Protein AF-A0A228HMJ0-F1 (afdb_monomer_lite)

Organism: NCBI:txid2015348

Foldseek 3Di:
DPPDPVLQPLQDDDPLLLVLLLCVLLVHQLQVSCQVRVDDPPDPDGDDSVRSVVVNLSSLVSVLLNCVLVVNPVLSVVSVVVVDDDPPCSVVNSVSSVVSVPDDDRAFEQADFPVSNDDPVLSVQCVVQVNGGLLSVLVLCQVVAQCSCVSGPPQDLVNSQSVLVVLVVRCVVHPPSGRDPRRHRPVVVVDDDDQAQDADDPPDPDDDPLVSHDQADPPDPCRVVVNVVSVVVVVVVVVVVD

Secondary structure (DSSP, 8-state):
----GGGTTTS---HHHHHHHHHHHTT--HHHHHHHHSS-TT--PPPPHHHHHHHHHHHHHHHHHHHHHTT-HHHHHHHHGGGS---TTHHHHHHHHHHHHT-------TTSBGGGTS-HHHHHHHHTTT--BHHHHHHHHHHHGGGGGGGSTT--HHHHHHHHHHHHHTHHHHGGGSPPTT---GGGGT-PPP---EE--TT-SS---GGGEEPPPTTSTTHHHHHHHHHHHHHHHHHH--

Sequence (242 aa):
MVLDPSLNAVTKLTRTEFAVVRAYAQGMRPVDIANRYLLDPDEDEHLSEAQAIQRILALRDRLVQFALQHGRPEIAGMFEALRARSGVGMSRRVDAVSALEQLGQGYPQPQHEVSLWFKPSLARRLMAAEIRRIEDLTSLANRRGSSWWRAVPRIGAQSAEVITHWLVRQRSAMGAAAVKAYVLPPAAHAHRDALVPLALAPGMPYPVPLEHMLVPASNTATGPGLAADLAFVRGWLGAWTR

Radius of gyration: 26.97 Å; chains: 1; bounding box: 57×34×81 Å

Structure (mmCIF, N/CA/C/O backbone):
data_AF-A0A228HMJ0-F1
#
_entry.id   AF-A0A228HMJ0-F1
#
loop_
_atom_site.group_PDB
_atom_site.id
_atom_site.type_symbol
_atom_site.label_atom_id
_atom_site.label_alt_id
_atom_site.label_comp_id
_atom_site.label_asym_id
_atom_site.label_entity_id
_atom_site.label_seq_id
_atom_site.pdbx_PDB_ins_code
_atom_site.Cartn_x
_atom_site.Cartn_y
_atom_site.Cartn_z
_atom_site.occupancy
_atom_site.B_iso_or_equiv
_atom_site.auth_seq_id
_atom_site.auth_comp_id
_atom_site.auth_asym_id
_atom_site.auth_atom_id
_atom_site.pdbx_PDB_model_num
ATOM 1 N N . MET A 1 1 ? 20.904 -5.216 2.831 1.00 32.91 1 MET A N 1
ATOM 2 C CA . MET A 1 1 ? 19.941 -4.133 3.124 1.00 32.91 1 MET A CA 1
ATOM 3 C C . MET A 1 1 ? 18.757 -4.766 3.833 1.00 32.91 1 MET A C 1
ATOM 5 O O . MET A 1 1 ? 17.999 -5.487 3.197 1.00 32.91 1 MET A O 1
ATOM 9 N N . VAL A 1 2 ? 18.698 -4.630 5.158 1.00 27.41 2 VAL A N 1
ATOM 10 C CA . VAL A 1 2 ? 17.647 -5.233 5.989 1.00 27.41 2 VAL A CA 1
ATOM 11 C C . VAL A 1 2 ? 16.322 -4.600 5.574 1.00 27.41 2 VAL A C 1
ATOM 13 O O . VAL A 1 2 ? 16.145 -3.392 5.706 1.00 27.41 2 VAL A O 1
ATOM 16 N N . LEU A 1 3 ? 15.435 -5.399 4.979 1.00 33.56 3 LEU A N 1
ATOM 17 C CA . LEU A 1 3 ? 14.060 -4.998 4.709 1.00 33.56 3 LEU A CA 1
ATOM 18 C C . LEU A 1 3 ? 13.422 -4.680 6.054 1.00 33.56 3 LEU A C 1
ATOM 20 O O . LEU A 1 3 ? 13.177 -5.585 6.844 1.00 33.56 3 LEU A O 1
ATOM 24 N N . ASP A 1 4 ? 13.208 -3.396 6.309 1.00 28.83 4 ASP A N 1
ATOM 25 C CA . ASP A 1 4 ? 12.559 -2.916 7.516 1.00 28.83 4 ASP A CA 1
ATOM 26 C C . ASP A 1 4 ? 11.173 -3.594 7.640 1.00 28.83 4 ASP A C 1
ATOM 28 O O . ASP A 1 4 ? 10.292 -3.366 6.794 1.00 28.83 4 ASP A O 1
ATOM 32 N N . PRO A 1 5 ? 10.959 -4.475 8.639 1.00 35.31 5 PRO A N 1
ATOM 33 C CA . PRO A 1 5 ? 9.699 -5.199 8.807 1.00 35.31 5 PRO A CA 1
ATOM 34 C C . PRO A 1 5 ? 8.517 -4.252 9.088 1.00 35.31 5 PRO A C 1
ATOM 36 O O . PRO A 1 5 ? 7.354 -4.641 8.939 1.00 35.31 5 PRO A O 1
ATOM 39 N N . SER A 1 6 ? 8.791 -2.979 9.397 1.00 36.88 6 SER A N 1
ATOM 40 C CA . SER A 1 6 ? 7.791 -1.940 9.652 1.00 36.88 6 SER A CA 1
ATOM 41 C C . SER A 1 6 ? 6.978 -1.501 8.421 1.00 36.88 6 SER A C 1
ATOM 43 O O . SER A 1 6 ? 5.990 -0.779 8.569 1.00 36.88 6 SER A O 1
ATOM 45 N N . LEU A 1 7 ? 7.310 -1.964 7.206 1.00 39.09 7 LEU A N 1
ATOM 46 C CA . LEU A 1 7 ? 6.467 -1.735 6.020 1.00 39.09 7 LEU A CA 1
ATOM 47 C C . LEU A 1 7 ? 5.207 -2.618 5.984 1.00 39.09 7 LEU A C 1
ATOM 49 O O . LEU A 1 7 ? 4.232 -2.230 5.347 1.00 39.09 7 LEU A O 1
ATOM 53 N N . ASN A 1 8 ? 5.203 -3.768 6.670 1.00 42.75 8 ASN A N 1
ATOM 54 C CA . ASN A 1 8 ? 4.061 -4.698 6.718 1.00 42.75 8 ASN A CA 1
ATOM 55 C C . ASN A 1 8 ? 3.288 -4.650 8.050 1.00 42.75 8 ASN A C 1
ATOM 57 O O . ASN A 1 8 ? 2.202 -5.216 8.143 1.00 42.75 8 ASN A O 1
ATOM 61 N N . ALA A 1 9 ? 3.829 -3.988 9.076 1.00 41.69 9 ALA A N 1
ATOM 62 C CA . ALA A 1 9 ? 3.248 -3.963 10.421 1.00 41.69 9 ALA A CA 1
ATOM 63 C C . ALA A 1 9 ? 2.054 -3.001 10.575 1.00 41.69 9 ALA A C 1
ATOM 65 O O . ALA A 1 9 ? 1.391 -3.005 11.604 1.00 41.69 9 ALA A O 1
ATOM 66 N N . VAL A 1 10 ? 1.765 -2.162 9.575 1.00 51.31 10 VAL A N 1
ATOM 67 C CA . VAL A 1 10 ? 0.765 -1.088 9.723 1.00 51.31 10 VAL A CA 1
ATOM 68 C C . VAL A 1 10 ? -0.681 -1.614 9.728 1.00 51.31 10 VAL A C 1
ATOM 70 O O . VAL A 1 10 ? -1.560 -0.923 10.232 1.00 51.31 10 VAL A O 1
ATOM 73 N N . THR A 1 11 ? -0.946 -2.823 9.219 1.00 57.56 11 THR A N 1
ATOM 74 C CA . THR A 1 11 ? -2.328 -3.286 8.975 1.00 57.56 11 THR A CA 1
ATOM 75 C C . THR A 1 11 ? -2.735 -4.563 9.705 1.00 57.56 11 THR A C 1
ATOM 77 O O . THR A 1 11 ? -3.926 -4.847 9.776 1.00 57.56 11 THR A O 1
ATOM 80 N N . LYS A 1 12 ? -1.799 -5.333 10.274 1.00 68.56 12 LYS A N 1
ATOM 81 C CA . LYS A 1 12 ? -2.145 -6.543 11.033 1.00 68.56 12 LYS A CA 1
ATOM 82 C C . LYS A 1 12 ? -2.299 -6.193 12.511 1.00 68.56 12 LYS A C 1
ATOM 84 O O . LYS A 1 12 ? -1.294 -6.023 13.192 1.00 68.56 12 LYS A O 1
ATOM 89 N N . LEU A 1 13 ? -3.541 -6.120 12.991 1.00 80.88 13 LEU A N 1
ATOM 90 C CA . LEU A 1 13 ? -3.802 -6.106 14.429 1.00 80.88 13 LEU A CA 1
ATOM 91 C C . LEU A 1 13 ? -3.425 -7.470 15.024 1.00 80.88 13 LEU A C 1
ATOM 93 O O . LEU A 1 13 ? -3.729 -8.532 14.475 1.00 80.88 13 LEU A O 1
ATOM 97 N N . THR A 1 14 ? -2.750 -7.436 16.161 1.00 86.44 14 THR A N 1
ATOM 98 C CA . THR A 1 14 ? -2.480 -8.591 17.014 1.00 86.44 14 THR A CA 1
ATOM 99 C C . THR A 1 14 ? -3.737 -9.000 17.782 1.00 86.44 14 THR A C 1
ATOM 101 O O . THR A 1 14 ? -4.679 -8.222 17.940 1.00 86.44 14 THR A O 1
ATOM 104 N N . ARG A 1 15 ? -3.746 -10.225 18.323 1.00 86.38 15 ARG A N 1
ATOM 105 C CA . ARG A 1 15 ? -4.852 -10.720 19.166 1.00 86.38 15 ARG A CA 1
ATOM 106 C C . ARG A 1 15 ? -5.106 -9.810 20.372 1.00 86.38 15 ARG A C 1
ATOM 108 O O . ARG A 1 15 ? -6.257 -9.561 20.719 1.00 86.38 15 ARG A O 1
ATOM 115 N N . THR A 1 16 ? -4.044 -9.268 20.971 1.00 89.69 16 THR A N 1
ATOM 116 C CA . THR A 1 16 ? -4.138 -8.311 22.081 1.00 89.69 16 THR A CA 1
ATOM 117 C C . THR A 1 16 ? -4.789 -7.002 21.639 1.00 89.69 16 THR A C 1
ATOM 119 O O . THR A 1 16 ? -5.694 -6.511 22.307 1.00 89.69 16 THR A O 1
ATOM 122 N N . GLU A 1 17 ? -4.411 -6.463 20.478 1.00 90.69 17 GLU A N 1
ATOM 123 C CA . GLU A 1 17 ? -5.032 -5.248 19.934 1.00 90.69 17 GLU A CA 1
ATOM 124 C C . GLU A 1 17 ? -6.519 -5.464 19.595 1.00 90.69 17 GLU A C 1
ATOM 126 O O . GLU A 1 17 ? -7.346 -4.602 19.893 1.00 90.69 17 GLU A O 1
ATOM 131 N N . PHE A 1 18 ? -6.894 -6.632 19.056 1.00 90.06 18 PHE A N 1
ATOM 132 C CA . PHE A 1 18 ? -8.304 -7.001 18.869 1.00 90.06 18 PHE A CA 1
ATOM 133 C C . PHE A 1 18 ? -9.063 -7.081 20.200 1.00 90.06 18 PHE A C 1
ATOM 135 O O . PHE A 1 18 ? -10.187 -6.578 20.295 1.00 90.06 18 PHE A O 1
ATOM 142 N N . ALA A 1 19 ? -8.455 -7.659 21.240 1.00 90.94 19 ALA A N 1
ATOM 143 C CA . ALA A 1 19 ? -9.048 -7.729 22.574 1.00 90.94 19 ALA A CA 1
ATOM 144 C C . ALA A 1 19 ? -9.288 -6.331 23.167 1.00 90.94 19 ALA A C 1
ATOM 146 O O . ALA A 1 19 ? -10.360 -6.077 23.713 1.00 90.94 19 ALA A O 1
ATOM 147 N N . VAL A 1 20 ? -8.342 -5.404 22.988 1.00 90.88 20 VAL A N 1
ATOM 148 C CA . VAL A 1 20 ? -8.461 -4.004 23.429 1.00 90.88 20 VAL A CA 1
ATOM 149 C C . VAL A 1 20 ? -9.628 -3.302 22.742 1.00 90.88 20 VAL A C 1
ATOM 151 O O . VAL A 1 20 ? -10.461 -2.687 23.411 1.00 90.88 20 VAL A O 1
ATOM 154 N N . VAL A 1 21 ? -9.737 -3.415 21.413 1.00 89.44 21 VAL A N 1
ATOM 155 C CA . VAL A 1 21 ? -10.836 -2.773 20.674 1.00 89.44 21 VAL A CA 1
ATOM 156 C C . VAL A 1 21 ? -12.184 -3.407 21.026 1.00 89.44 21 VAL A C 1
ATOM 158 O O . VAL A 1 21 ? -13.174 -2.688 21.156 1.00 89.44 21 VAL A O 1
ATOM 161 N N . ARG A 1 22 ? -12.234 -4.727 21.255 1.00 89.31 22 ARG A N 1
ATOM 162 C CA . ARG A 1 22 ? -13.441 -5.418 21.735 1.00 89.31 22 ARG A CA 1
ATOM 163 C C . ARG A 1 22 ? -13.855 -4.939 23.126 1.00 89.31 22 ARG A C 1
ATOM 165 O O . ARG A 1 22 ? -15.019 -4.607 23.314 1.00 89.31 22 ARG A O 1
ATOM 172 N N . ALA A 1 23 ? -12.920 -4.865 24.071 1.00 89.69 23 ALA A N 1
ATOM 173 C CA . ALA A 1 23 ? -13.166 -4.378 25.428 1.00 89.69 23 ALA A CA 1
ATOM 174 C C . ALA A 1 23 ? -13.684 -2.932 25.423 1.00 89.69 23 ALA A C 1
ATOM 176 O O . ALA A 1 23 ? -14.646 -2.595 26.115 1.00 89.69 23 ALA A O 1
ATOM 177 N N . TYR A 1 24 ? -13.107 -2.087 24.567 1.00 86.75 24 TYR A N 1
ATOM 178 C CA . TYR A 1 24 ? -13.573 -0.718 24.389 1.00 86.75 24 TYR A CA 1
ATOM 179 C C . TYR A 1 24 ? -14.970 -0.669 23.758 1.00 86.75 24 TYR A C 1
ATOM 181 O O . TYR A 1 24 ? -15.841 0.067 24.221 1.00 86.75 24 TYR A O 1
ATOM 189 N N . ALA A 1 25 ? -15.229 -1.511 22.752 1.00 84.56 25 ALA A N 1
ATOM 190 C CA . ALA A 1 25 ? -16.551 -1.667 22.155 1.00 84.56 25 ALA A CA 1
ATOM 191 C C . ALA A 1 25 ? -17.591 -2.232 23.133 1.00 84.56 25 ALA A C 1
ATOM 193 O O . ALA A 1 25 ? -18.768 -2.027 22.869 1.00 84.56 25 ALA A O 1
ATOM 194 N N . GLN A 1 26 ? -17.170 -2.885 24.228 1.00 86.19 26 GLN A N 1
ATOM 195 C CA . GLN A 1 26 ? -17.990 -3.357 25.356 1.00 86.19 26 GLN A CA 1
ATOM 196 C C . GLN A 1 26 ? -18.230 -2.284 26.438 1.00 86.19 26 GLN A C 1
ATOM 198 O O . GLN A 1 26 ? -18.896 -2.550 27.435 1.00 86.19 26 GLN A O 1
ATOM 203 N N . GLY A 1 27 ? -17.710 -1.067 26.253 1.00 84.31 27 GLY A N 1
ATOM 204 C CA . GLY A 1 27 ? -17.922 0.044 27.181 1.00 84.31 27 GLY A CA 1
ATOM 205 C C . GLY A 1 27 ? -17.005 0.029 28.405 1.00 84.31 27 GLY A C 1
ATOM 206 O O . GLY A 1 27 ? -17.242 0.792 29.341 1.00 84.31 27 GLY A O 1
ATOM 207 N N . MET A 1 28 ? -15.955 -0.802 28.412 1.00 87.56 28 MET A N 1
ATOM 208 C CA . MET A 1 28 ? -14.939 -0.754 29.465 1.00 87.56 28 MET A CA 1
ATOM 209 C C . MET A 1 28 ? -14.188 0.587 29.437 1.00 87.56 28 MET A C 1
ATOM 211 O O . MET A 1 28 ? -14.046 1.228 28.389 1.00 87.56 28 MET A O 1
ATOM 215 N N . ARG A 1 29 ? -13.699 1.028 30.601 1.00 89.06 29 ARG A N 1
ATOM 216 C CA . ARG A 1 29 ? -13.015 2.321 30.731 1.00 89.06 29 ARG A CA 1
ATOM 217 C C . ARG A 1 29 ? -11.671 2.296 29.986 1.00 89.06 29 ARG A C 1
ATOM 219 O O . ARG A 1 29 ? -10.885 1.380 30.215 1.00 89.06 29 ARG A O 1
ATOM 226 N N . PRO A 1 30 ? -11.358 3.308 29.152 1.00 88.00 30 PRO A N 1
ATOM 227 C CA . PRO A 1 30 ? -10.129 3.348 28.354 1.00 88.00 30 PRO A CA 1
ATOM 228 C C . PRO A 1 30 ? -8.844 3.109 29.146 1.00 88.00 30 PRO A C 1
ATOM 230 O O . PRO A 1 30 ? -7.991 2.346 28.705 1.00 88.00 30 PRO A O 1
ATOM 233 N N . VAL A 1 31 ? -8.720 3.745 30.314 1.00 90.56 31 VAL A N 1
ATOM 234 C CA . VAL A 1 31 ? -7.526 3.664 31.166 1.00 90.56 31 VAL A CA 1
ATOM 235 C C . VAL A 1 31 ? -7.295 2.251 31.709 1.00 90.56 31 VAL A C 1
ATOM 237 O O . VAL A 1 31 ? -6.172 1.757 31.657 1.00 90.56 31 VAL A O 1
ATOM 240 N N . ASP A 1 32 ? -8.364 1.563 32.121 1.00 90.62 32 ASP A N 1
ATOM 241 C CA . ASP A 1 32 ? -8.289 0.208 32.679 1.00 90.62 32 ASP A CA 1
ATOM 242 C C . ASP A 1 32 ? -7.866 -0.803 31.600 1.00 90.62 32 ASP A C 1
ATOM 244 O O . ASP A 1 32 ? -7.040 -1.681 31.840 1.00 90.62 32 ASP A O 1
ATOM 248 N N . ILE A 1 33 ? -8.388 -0.652 30.376 1.00 89.38 33 ILE A N 1
ATOM 249 C CA . ILE A 1 33 ? -8.007 -1.494 29.234 1.00 89.38 33 ILE A CA 1
ATOM 250 C C . ILE A 1 33 ? -6.556 -1.216 28.829 1.00 89.38 33 ILE A C 1
ATOM 252 O O . ILE A 1 33 ? -5.778 -2.146 28.625 1.00 89.38 33 ILE A O 1
ATOM 256 N N . ALA A 1 34 ? -6.191 0.059 28.678 1.00 87.38 34 ALA A N 1
ATOM 257 C CA . ALA A 1 34 ? -4.891 0.439 28.147 1.00 87.38 34 ALA A CA 1
ATOM 258 C C . ALA A 1 34 ? -3.754 0.037 29.093 1.00 87.38 34 ALA A C 1
ATOM 260 O O . ALA A 1 34 ? -2.784 -0.553 28.632 1.00 87.38 34 ALA A O 1
ATOM 261 N N . ASN A 1 35 ? -3.900 0.254 30.402 1.00 87.31 35 ASN A N 1
ATOM 262 C CA . ASN A 1 35 ? -2.876 -0.153 31.367 1.00 87.31 35 ASN A CA 1
ATOM 263 C C . ASN A 1 35 ? -2.758 -1.679 31.495 1.00 87.31 35 ASN A C 1
ATOM 265 O O . ASN A 1 35 ? -1.680 -2.189 31.762 1.00 87.31 35 ASN A O 1
ATOM 269 N N . ARG A 1 36 ? -3.844 -2.427 31.255 1.00 87.81 36 ARG A N 1
ATOM 270 C CA . ARG A 1 36 ? -3.831 -3.896 31.316 1.00 87.81 36 ARG A CA 1
ATOM 271 C C . ARG A 1 36 ? -3.232 -4.569 30.078 1.00 87.81 36 ARG A C 1
ATOM 273 O O . ARG A 1 36 ? -2.729 -5.682 30.189 1.00 87.81 36 ARG A O 1
ATOM 280 N N . TYR A 1 37 ? -3.367 -3.958 28.901 1.00 86.44 37 TYR A N 1
ATOM 281 C CA . TYR A 1 37 ? -3.087 -4.628 27.623 1.00 86.44 37 TYR A CA 1
ATOM 282 C C . TYR A 1 37 ? -2.113 -3.885 26.695 1.00 86.44 37 TYR A C 1
ATOM 284 O O . TYR A 1 37 ? -1.663 -4.487 25.722 1.00 86.44 37 TYR A O 1
ATOM 292 N N . LEU A 1 38 ? -1.833 -2.596 26.923 1.00 84.88 38 LEU A N 1
ATOM 293 C CA . LEU A 1 38 ? -1.016 -1.750 26.034 1.00 84.88 38 LEU A CA 1
ATOM 294 C C . LEU A 1 38 ? 0.286 -1.242 26.668 1.00 84.88 38 LEU A C 1
ATOM 296 O O . LEU A 1 38 ? 0.992 -0.475 26.011 1.00 84.88 38 LEU A O 1
ATOM 300 N N . LEU A 1 39 ? 0.567 -1.607 27.916 1.00 84.19 39 LEU A N 1
ATOM 301 C CA . LEU A 1 39 ? 1.839 -1.342 28.588 1.00 84.19 39 LEU A CA 1
ATOM 302 C C . LEU A 1 39 ? 2.646 -2.633 28.690 1.00 84.19 39 LEU A C 1
ATOM 304 O O . LEU A 1 39 ? 2.071 -3.726 28.745 1.00 84.19 39 LEU A O 1
ATOM 308 N N . ASP A 1 40 ? 3.966 -2.488 28.688 1.00 76.50 40 ASP A N 1
ATOM 309 C CA . ASP A 1 40 ? 4.860 -3.584 29.045 1.00 76.50 40 ASP A CA 1
ATOM 310 C C . ASP A 1 40 ? 4.742 -3.828 30.563 1.00 76.50 40 ASP A C 1
ATOM 312 O O . ASP A 1 40 ? 4.702 -2.852 31.315 1.00 76.50 40 ASP A O 1
ATOM 316 N N . PRO A 1 41 ? 4.630 -5.080 31.047 1.00 68.56 41 PRO A N 1
ATOM 317 C CA . PRO A 1 41 ? 4.604 -5.376 32.482 1.00 68.56 41 PRO A CA 1
ATOM 318 C C . PRO A 1 41 ? 5.769 -4.780 33.290 1.00 68.56 41 PRO A C 1
ATOM 320 O O . PRO A 1 41 ? 5.606 -4.605 34.495 1.00 68.56 41 PRO A O 1
ATOM 323 N N . ASP A 1 42 ? 6.897 -4.459 32.648 1.00 69.31 42 ASP A N 1
ATOM 324 C CA . ASP A 1 42 ? 8.074 -3.859 33.292 1.00 69.31 42 ASP A CA 1
ATOM 325 C C . ASP A 1 42 ? 8.057 -2.309 33.303 1.00 69.31 42 ASP A C 1
ATOM 327 O O . ASP A 1 42 ? 9.010 -1.673 33.755 1.00 69.31 42 ASP A O 1
ATOM 331 N N . GLU A 1 43 ? 7.001 -1.673 32.784 1.00 74.88 43 GLU A N 1
ATOM 332 C CA . GLU A 1 43 ? 6.872 -0.214 32.691 1.00 74.88 43 GLU A CA 1
ATOM 333 C C . GLU A 1 43 ? 6.128 0.346 33.925 1.00 74.88 43 GLU A C 1
ATOM 335 O O . GLU A 1 43 ? 4.923 0.159 34.084 1.00 74.88 43 GLU A O 1
ATOM 340 N N . ASP A 1 44 ? 6.834 1.071 34.803 1.00 65.00 44 ASP A N 1
ATOM 341 C CA . ASP A 1 44 ? 6.269 1.619 36.055 1.00 65.00 44 ASP A CA 1
ATOM 342 C C . ASP A 1 44 ? 5.283 2.797 35.842 1.00 65.00 44 ASP A C 1
ATOM 344 O O . ASP A 1 44 ? 4.627 3.268 36.781 1.00 65.00 44 ASP A O 1
ATOM 348 N N . GLU A 1 45 ? 5.153 3.301 34.610 1.00 77.94 45 GLU A N 1
ATOM 349 C CA . GLU A 1 45 ? 4.344 4.476 34.281 1.00 77.94 45 GLU A CA 1
ATOM 350 C C . GLU A 1 45 ? 2.961 4.098 33.723 1.00 77.94 45 GLU A C 1
ATOM 352 O O . GLU A 1 45 ? 2.820 3.506 32.654 1.00 77.94 45 GLU A O 1
ATOM 357 N N . HIS A 1 46 ? 1.903 4.500 34.432 1.00 81.75 46 HIS A N 1
ATOM 358 C CA . HIS A 1 46 ? 0.524 4.292 33.990 1.00 81.75 46 HIS A CA 1
ATOM 359 C C . HIS A 1 46 ? 0.083 5.371 32.998 1.00 81.75 46 HIS A C 1
ATOM 361 O O . HIS A 1 46 ? 0.379 6.556 33.155 1.00 81.75 46 HIS A O 1
ATOM 367 N N . LEU A 1 47 ? -0.735 4.990 32.018 1.00 84.38 47 LEU A N 1
ATOM 368 C CA . LEU A 1 47 ? -1.3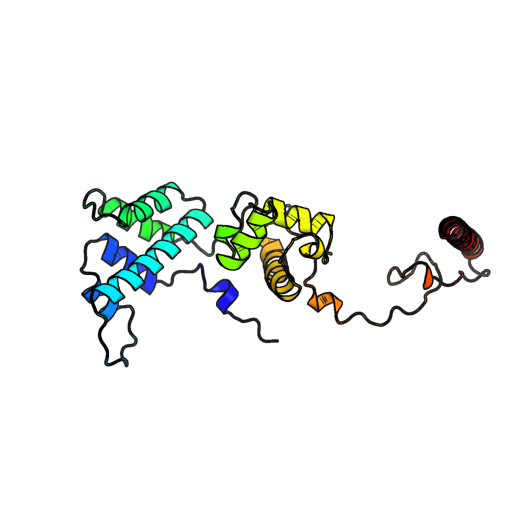11 5.940 31.072 1.00 84.38 47 LEU A CA 1
ATOM 369 C C . LEU A 1 47 ? -2.380 6.801 31.738 1.00 84.38 47 LEU A C 1
ATOM 371 O O . LEU A 1 47 ? -3.303 6.296 32.381 1.00 84.38 47 LEU A O 1
ATOM 375 N N . SER A 1 48 ? -2.321 8.106 31.474 1.00 89.25 48 SER A N 1
ATOM 376 C CA . SER A 1 48 ? -3.456 8.996 31.716 1.00 89.25 48 SER A CA 1
ATOM 377 C C . SER A 1 48 ? -4.655 8.607 30.843 1.00 89.25 48 SER A C 1
ATOM 379 O O . SER A 1 48 ? -4.512 8.016 29.767 1.00 89.25 48 SER A O 1
ATOM 381 N N . GLU A 1 49 ? -5.859 9.007 31.256 1.00 87.25 49 GLU A N 1
ATOM 382 C CA . GLU A 1 49 ? -7.084 8.751 30.488 1.00 87.25 49 GLU A CA 1
ATOM 383 C C . GLU A 1 49 ? -7.005 9.317 29.060 1.00 87.25 49 GLU A C 1
ATOM 385 O O . GLU A 1 49 ? -7.401 8.653 28.102 1.00 87.25 49 GLU A O 1
ATOM 390 N N . ALA A 1 50 ? -6.410 10.502 28.892 1.00 87.62 50 ALA A N 1
ATOM 391 C CA . ALA A 1 50 ? -6.210 11.108 27.580 1.00 87.62 50 ALA A CA 1
ATOM 392 C C . ALA A 1 50 ? -5.287 10.261 26.687 1.00 87.62 50 ALA A C 1
ATOM 394 O O . ALA A 1 50 ? -5.622 10.004 25.529 1.00 87.62 50 ALA A O 1
ATOM 395 N N . GLN A 1 51 ? -4.155 9.784 27.215 1.00 88.56 51 GLN A N 1
ATOM 396 C CA . GLN A 1 51 ? -3.224 8.931 26.465 1.00 88.56 51 GLN A CA 1
ATOM 397 C C . GLN A 1 51 ? -3.852 7.576 26.115 1.00 88.56 51 GLN A C 1
ATOM 399 O O . GLN A 1 51 ? -3.723 7.117 24.978 1.00 88.56 51 GLN A O 1
ATOM 404 N N . ALA A 1 52 ? -4.576 6.965 27.056 1.00 89.12 52 ALA A N 1
ATOM 405 C CA . ALA A 1 52 ? -5.294 5.713 26.840 1.00 89.12 52 ALA A CA 1
ATOM 406 C C . ALA A 1 52 ? -6.331 5.843 25.713 1.00 89.12 52 ALA A C 1
ATOM 408 O O . ALA A 1 52 ? -6.357 5.025 24.792 1.00 89.12 52 ALA A O 1
ATOM 409 N N . ILE A 1 53 ? -7.132 6.916 25.730 1.00 88.12 53 ILE A N 1
ATOM 410 C CA . ILE A 1 53 ? -8.098 7.213 24.666 1.00 88.12 53 ILE A CA 1
ATOM 411 C C . ILE A 1 53 ? -7.385 7.353 23.317 1.00 88.12 53 ILE A C 1
ATOM 413 O O . ILE A 1 53 ? -7.807 6.726 22.348 1.00 88.12 53 ILE A O 1
ATOM 417 N N . GLN A 1 54 ? -6.293 8.120 23.233 1.00 88.12 54 GLN A N 1
ATOM 418 C CA . GLN A 1 54 ? -5.563 8.294 21.971 1.00 88.12 54 GLN A CA 1
ATOM 419 C C . GLN A 1 54 ? -5.031 6.964 21.413 1.00 88.12 54 GLN A C 1
ATOM 421 O O . GLN A 1 54 ? -5.188 6.698 20.220 1.00 88.12 54 GLN A O 1
ATOM 426 N N . ARG A 1 55 ? -4.461 6.096 22.262 1.00 89.25 55 ARG A N 1
ATOM 427 C CA . ARG A 1 55 ? -3.963 4.777 21.832 1.00 89.25 55 ARG A CA 1
ATOM 428 C C . ARG A 1 55 ? -5.091 3.873 21.332 1.00 89.25 55 ARG A C 1
ATOM 430 O O . ARG A 1 55 ? -4.956 3.263 20.273 1.00 89.25 55 ARG A O 1
ATOM 437 N N . ILE A 1 56 ? -6.222 3.827 22.034 1.00 88.44 56 ILE A N 1
ATOM 438 C CA . ILE A 1 56 ? -7.377 3.017 21.619 1.00 88.44 56 ILE A CA 1
ATOM 439 C C . ILE A 1 56 ? -7.983 3.539 20.310 1.00 88.44 56 ILE A C 1
ATOM 441 O O . ILE A 1 56 ? -8.323 2.742 19.434 1.00 88.44 56 ILE A O 1
ATOM 445 N N . LEU A 1 57 ? -8.084 4.860 20.128 1.00 86.88 57 LEU A N 1
ATOM 446 C CA . LEU A 1 57 ? -8.572 5.439 18.872 1.00 86.88 57 LEU A CA 1
ATOM 447 C C . LEU A 1 57 ? -7.639 5.114 17.698 1.00 86.88 57 LEU A C 1
ATOM 449 O O . LEU A 1 57 ? -8.131 4.802 16.618 1.00 86.88 57 LEU A O 1
ATOM 453 N N . ALA A 1 58 ? -6.321 5.085 17.914 1.00 87.81 58 ALA A N 1
ATOM 454 C CA . ALA A 1 58 ? -5.374 4.641 16.893 1.00 87.81 58 ALA A CA 1
ATOM 455 C C . ALA A 1 58 ? -5.569 3.159 16.514 1.00 87.81 58 ALA A C 1
ATOM 457 O O . ALA A 1 58 ? -5.517 2.817 15.333 1.00 87.81 58 ALA A O 1
ATOM 458 N N . LEU A 1 59 ? -5.838 2.275 17.485 1.00 89.88 59 LEU A N 1
ATOM 459 C CA . LEU A 1 59 ? -6.154 0.863 17.213 1.00 89.88 59 LEU A CA 1
ATOM 460 C C . LEU A 1 59 ? -7.475 0.697 16.464 1.00 89.88 59 LEU A C 1
ATOM 462 O O . LEU A 1 59 ? -7.566 -0.107 15.537 1.00 89.88 59 LEU A O 1
ATOM 466 N N . ARG A 1 60 ? -8.486 1.489 16.820 1.00 88.75 60 ARG A N 1
ATOM 467 C CA . ARG A 1 60 ? -9.755 1.543 16.094 1.00 88.75 60 ARG A CA 1
ATOM 468 C C . ARG A 1 60 ? -9.551 1.996 14.649 1.00 88.75 60 ARG A C 1
ATOM 470 O O . ARG A 1 60 ? -10.114 1.378 13.755 1.00 88.75 60 ARG A O 1
ATOM 477 N N . ASP A 1 61 ? -8.754 3.033 14.403 1.00 88.44 61 ASP A N 1
ATOM 478 C CA . ASP A 1 61 ? -8.491 3.516 13.041 1.00 88.44 61 ASP A CA 1
ATOM 479 C C . ASP A 1 61 ? -7.796 2.436 12.196 1.00 88.44 61 ASP A C 1
ATOM 481 O O . ASP A 1 61 ? -8.151 2.227 11.035 1.00 88.44 61 ASP A O 1
ATOM 485 N N . ARG A 1 62 ? -6.882 1.662 12.800 1.00 89.38 62 ARG A N 1
ATOM 486 C CA . ARG A 1 62 ? -6.296 0.477 12.153 1.00 89.38 62 ARG A CA 1
ATOM 487 C C . ARG A 1 62 ? -7.328 -0.628 11.907 1.00 89.38 62 ARG A C 1
ATOM 489 O O . ARG A 1 62 ? -7.288 -1.243 10.847 1.00 89.38 62 ARG A O 1
ATOM 496 N N . LEU A 1 63 ? -8.264 -0.870 12.832 1.00 90.06 63 LEU A N 1
ATOM 497 C CA . LEU A 1 63 ? -9.357 -1.835 12.637 1.00 90.06 63 LEU A CA 1
ATOM 498 C C . LEU A 1 63 ? -10.264 -1.421 11.466 1.00 90.06 63 LEU A C 1
ATOM 500 O O . LEU A 1 63 ? -10.623 -2.260 10.645 1.00 90.06 63 LEU A O 1
ATOM 504 N N . VAL A 1 64 ? -10.608 -0.134 11.369 1.00 89.94 64 VAL A N 1
ATOM 505 C CA . VAL A 1 64 ? -11.386 0.432 10.254 1.00 89.94 64 VAL A CA 1
ATOM 506 C C . VAL A 1 64 ? -10.642 0.218 8.936 1.00 89.94 64 VAL A C 1
ATOM 508 O O . VAL A 1 64 ? -11.213 -0.307 7.982 1.00 89.94 64 VAL A O 1
ATOM 511 N N . GLN A 1 65 ? -9.348 0.542 8.897 1.00 89.81 65 GLN A N 1
ATOM 512 C CA . GLN A 1 65 ? -8.508 0.307 7.724 1.00 89.81 65 GLN A CA 1
ATOM 513 C C . GLN A 1 65 ? -8.460 -1.182 7.342 1.00 89.81 65 GLN A C 1
ATOM 515 O O . GLN A 1 65 ? -8.594 -1.516 6.165 1.00 89.81 65 GLN A O 1
ATOM 520 N N . PHE A 1 66 ? -8.324 -2.076 8.323 1.00 90.19 66 PHE A N 1
ATOM 521 C CA . PHE A 1 66 ? -8.339 -3.524 8.116 1.00 90.19 66 PHE A CA 1
ATOM 522 C C . PHE A 1 66 ? -9.686 -4.005 7.554 1.00 90.19 66 PHE A C 1
ATOM 524 O O . PHE A 1 66 ? -9.719 -4.744 6.573 1.00 90.19 66 PHE A O 1
ATOM 531 N N . ALA A 1 67 ? -10.809 -3.522 8.090 1.00 91.12 67 ALA A N 1
ATOM 532 C CA . ALA A 1 67 ? -12.140 -3.837 7.574 1.00 91.12 67 ALA A CA 1
ATOM 533 C C . ALA A 1 67 ? -12.297 -3.427 6.099 1.00 91.12 67 ALA A C 1
ATOM 535 O O . ALA A 1 67 ? -12.776 -4.217 5.282 1.00 91.12 67 ALA A O 1
ATOM 536 N N . LEU A 1 68 ? -11.833 -2.227 5.734 1.00 91.25 68 LEU A N 1
ATOM 537 C CA . LEU A 1 68 ? -11.865 -1.744 4.350 1.00 91.25 68 LEU A CA 1
ATOM 538 C C . LEU A 1 68 ? -10.994 -2.595 3.416 1.00 91.25 68 LEU A C 1
ATOM 540 O O . LEU A 1 68 ? -11.421 -2.904 2.308 1.00 91.25 68 LEU A O 1
ATOM 544 N N . GLN A 1 69 ? -9.820 -3.045 3.866 1.00 90.38 69 GLN A N 1
ATOM 545 C CA . GLN A 1 69 ? -8.955 -3.949 3.089 1.00 90.38 69 GLN A CA 1
ATOM 546 C C . GLN A 1 69 ? -9.584 -5.321 2.825 1.00 90.38 69 GLN A C 1
ATOM 548 O O . GLN A 1 69 ? -9.220 -5.981 1.852 1.00 90.38 69 GLN A O 1
ATOM 553 N N . HIS A 1 70 ? -10.517 -5.748 3.675 1.00 88.38 70 HIS A N 1
ATOM 554 C CA . HIS A 1 70 ? -11.277 -6.984 3.514 1.00 88.38 70 HIS A CA 1
ATOM 555 C C . HIS A 1 70 ? -12.648 -6.779 2.850 1.00 88.38 70 HIS A C 1
ATOM 557 O O . HIS A 1 70 ? -13.447 -7.715 2.810 1.00 88.38 70 HIS A O 1
ATOM 563 N N . GLY A 1 71 ? -12.936 -5.581 2.325 1.00 87.69 71 GLY A N 1
ATOM 564 C CA . GLY A 1 71 ? -14.206 -5.292 1.658 1.00 87.69 71 GLY A CA 1
ATOM 565 C C . GLY A 1 71 ? -15.409 -5.314 2.606 1.00 87.69 71 GLY A C 1
ATOM 566 O O . GLY A 1 71 ? -16.490 -5.733 2.202 1.00 87.69 71 GLY A O 1
ATOM 567 N N . ARG A 1 72 ? -15.221 -4.890 3.864 1.00 90.56 72 ARG A N 1
ATOM 568 C CA . ARG A 1 72 ? -16.262 -4.798 4.906 1.00 90.56 72 ARG A CA 1
ATOM 569 C C . ARG A 1 72 ? -16.578 -3.334 5.278 1.00 90.56 72 ARG A C 1
ATOM 571 O O . ARG A 1 72 ? -16.346 -2.938 6.428 1.00 90.56 72 ARG A O 1
ATOM 578 N N . PRO A 1 73 ? -17.051 -2.484 4.341 1.00 89.75 73 PRO A N 1
ATOM 579 C CA . PRO A 1 73 ? -17.341 -1.071 4.616 1.00 89.75 73 PRO A CA 1
ATOM 580 C C . PRO A 1 73 ? -18.446 -0.870 5.665 1.00 89.75 73 PRO A C 1
ATOM 582 O O . PRO A 1 73 ? -18.435 0.113 6.401 1.00 89.75 73 PRO A O 1
ATOM 585 N N . GLU A 1 74 ? -19.372 -1.819 5.788 1.00 89.69 74 GLU A N 1
ATOM 586 C CA . GLU A 1 74 ? -20.408 -1.837 6.816 1.00 89.69 74 GLU A CA 1
ATOM 587 C C . GLU A 1 74 ? -19.816 -1.966 8.222 1.00 89.69 74 GLU A C 1
ATOM 589 O O . GLU A 1 74 ? -20.268 -1.294 9.151 1.00 89.69 74 GLU A O 1
ATOM 594 N N . ILE A 1 75 ? -18.765 -2.782 8.376 1.00 88.81 75 ILE A N 1
ATOM 595 C CA . ILE A 1 75 ? -18.051 -2.908 9.643 1.00 88.81 75 ILE A CA 1
ATOM 596 C C . ILE A 1 75 ? -17.261 -1.631 9.909 1.00 88.81 75 ILE A C 1
ATOM 598 O O . ILE A 1 75 ? -17.381 -1.077 10.998 1.00 88.81 75 ILE A O 1
ATOM 602 N N . ALA A 1 76 ? -16.535 -1.113 8.916 1.00 89.12 76 ALA A N 1
ATOM 603 C CA . ALA A 1 76 ? -15.807 0.151 9.027 1.00 89.12 76 ALA A CA 1
ATOM 604 C C . ALA A 1 76 ? -16.702 1.297 9.545 1.00 89.12 76 ALA A C 1
ATOM 606 O O . ALA A 1 76 ? -16.379 1.920 10.561 1.00 89.12 76 ALA A O 1
ATOM 607 N N . GLY A 1 77 ? -17.880 1.494 8.943 1.00 87.38 77 GLY A N 1
ATOM 608 C CA . GLY A 1 77 ? -18.827 2.541 9.344 1.00 87.38 77 GLY A CA 1
ATOM 609 C C . GLY A 1 77 ? -19.328 2.414 10.791 1.00 87.38 77 GLY A C 1
ATOM 610 O O . GLY A 1 77 ? -19.537 3.424 11.467 1.00 87.38 77 GLY A O 1
ATOM 611 N N . MET A 1 78 ? -19.451 1.189 11.326 1.00 85.44 78 MET A N 1
ATOM 612 C CA . MET A 1 78 ? -19.821 0.979 12.736 1.00 85.44 78 MET A CA 1
ATOM 613 C C . MET A 1 78 ? -18.771 1.512 13.719 1.00 85.44 78 MET A C 1
ATOM 615 O O . MET A 1 78 ? -19.134 1.922 14.828 1.00 85.44 78 MET A O 1
ATOM 619 N N . PHE A 1 79 ? -17.492 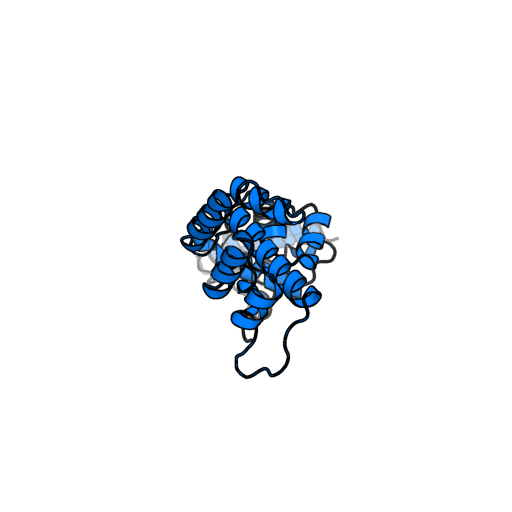1.500 13.332 1.00 83.00 79 PHE A N 1
ATOM 620 C CA . PHE A 1 79 ? -16.380 1.956 14.168 1.00 83.00 79 PHE A CA 1
ATOM 621 C C . PHE A 1 79 ? -15.998 3.418 13.905 1.00 83.00 79 PHE A C 1
ATOM 623 O O . PHE A 1 79 ? -15.544 4.083 14.832 1.00 83.00 79 PHE A O 1
ATOM 630 N N . GLU A 1 80 ? -16.261 3.979 12.723 1.00 78.38 80 GLU A N 1
ATOM 631 C CA . GLU A 1 80 ? -16.103 5.425 12.479 1.00 78.38 80 GLU A CA 1
ATOM 632 C C . GLU A 1 80 ? -17.014 6.260 13.398 1.00 78.38 80 GLU A C 1
ATOM 634 O O . GLU A 1 80 ? -16.583 7.253 13.996 1.00 78.38 80 GLU A O 1
ATOM 639 N N . ALA A 1 81 ? -18.248 5.790 13.615 1.00 66.50 81 ALA A N 1
ATOM 640 C CA . ALA A 1 81 ? -19.230 6.431 14.489 1.00 66.50 81 ALA A CA 1
ATOM 641 C C . ALA A 1 81 ? -18.833 6.446 15.982 1.00 66.50 81 ALA A C 1
ATOM 643 O O . ALA A 1 81 ? -19.333 7.279 16.738 1.00 66.50 81 ALA A O 1
ATOM 644 N N . LEU A 1 82 ? -17.900 5.586 16.421 1.00 60.81 82 LEU A N 1
ATOM 645 C CA . LEU A 1 82 ? -17.417 5.537 17.814 1.00 60.81 82 LEU A CA 1
ATOM 646 C C . LEU A 1 82 ? -16.620 6.775 18.240 1.00 60.81 82 LEU A C 1
ATOM 648 O O . LEU A 1 82 ? -16.268 6.895 19.411 1.00 60.81 82 LEU A O 1
ATOM 652 N N . ARG A 1 83 ? -16.340 7.724 17.335 1.00 59.38 83 ARG A N 1
ATOM 653 C CA . ARG A 1 83 ? -15.843 9.047 17.746 1.00 59.38 83 ARG A CA 1
ATOM 654 C C . ARG A 1 83 ? -16.844 9.766 18.669 1.00 59.38 83 ARG A C 1
ATOM 656 O O . ARG A 1 83 ? -16.425 10.591 19.474 1.00 59.38 83 ARG A O 1
ATOM 663 N N . ALA A 1 84 ? -18.133 9.414 18.593 1.00 47.66 84 ALA A N 1
ATOM 664 C CA . ALA A 1 84 ? -19.186 9.838 19.507 1.00 47.66 84 ALA A CA 1
ATOM 665 C C . ALA A 1 84 ? -19.716 8.623 20.295 1.00 47.66 84 ALA A C 1
ATOM 667 O O . ALA A 1 84 ? -20.126 7.618 19.715 1.00 47.66 84 ALA A O 1
ATOM 668 N N . ARG A 1 85 ? -19.704 8.700 21.633 1.00 52.41 85 ARG A N 1
ATOM 669 C CA . ARG A 1 85 ? -20.173 7.635 22.541 1.00 52.41 85 ARG A CA 1
ATOM 670 C C . ARG A 1 85 ? -21.668 7.353 22.330 1.00 52.41 85 ARG A C 1
ATOM 672 O O . ARG A 1 85 ? -22.509 7.944 22.995 1.00 52.41 85 ARG A O 1
ATOM 679 N N . SER A 1 86 ? -22.011 6.456 21.411 1.00 48.75 86 SER A N 1
ATOM 680 C CA . SER A 1 86 ? -23.377 5.959 21.223 1.00 48.75 86 SER A CA 1
ATOM 681 C C . SER A 1 86 ? -23.471 4.527 21.757 1.00 48.75 86 SER A C 1
ATOM 683 O O . SER A 1 86 ? -22.822 3.611 21.243 1.00 48.75 86 SER A O 1
ATOM 685 N N . GLY A 1 87 ? -24.258 4.342 22.823 1.00 53.78 87 GLY A N 1
ATOM 686 C CA . GLY A 1 87 ? -24.471 3.051 23.496 1.00 53.78 87 GLY A CA 1
ATOM 687 C C . GLY A 1 87 ? -25.345 2.061 22.715 1.00 53.78 87 GLY A C 1
ATOM 688 O O . GLY A 1 87 ? -25.445 0.895 23.085 1.00 53.78 87 GLY A O 1
ATOM 689 N N . VAL A 1 88 ? -25.953 2.494 21.609 1.00 54.84 88 VAL A N 1
ATOM 690 C CA . VAL A 1 88 ? -26.783 1.643 20.751 1.00 54.84 88 VAL A CA 1
ATOM 691 C C . VAL A 1 88 ? -25.877 0.840 19.809 1.00 54.84 88 VAL A C 1
ATOM 693 O O . VAL A 1 88 ? -25.134 1.418 19.017 1.00 54.84 88 VAL A O 1
ATOM 696 N N . GLY A 1 89 ? -25.929 -0.495 19.893 1.00 67.00 89 GLY A N 1
ATOM 697 C CA . GLY A 1 89 ? -25.232 -1.404 18.966 1.00 67.00 89 GLY A CA 1
ATOM 698 C C . GLY A 1 89 ? -23.991 -2.120 19.511 1.00 67.00 89 GLY A C 1
ATOM 699 O O . GLY A 1 89 ? -23.183 -2.604 18.723 1.00 67.00 89 GLY A O 1
ATOM 700 N N . MET A 1 90 ? -23.828 -2.208 20.834 1.00 76.00 90 MET A N 1
ATOM 701 C CA . MET A 1 90 ? -22.664 -2.839 21.469 1.00 76.00 90 MET A CA 1
ATOM 702 C C . MET A 1 90 ? -22.422 -4.300 21.054 1.00 76.00 90 MET A C 1
ATOM 704 O O . MET A 1 90 ? -21.317 -4.626 20.627 1.00 76.00 90 MET A O 1
ATOM 708 N N . SER A 1 91 ? -23.443 -5.164 21.124 1.00 79.94 91 SER A N 1
ATOM 709 C CA . SER A 1 91 ? -23.330 -6.581 20.732 1.00 79.94 91 SER A CA 1
ATOM 710 C C . SER A 1 91 ? -22.891 -6.728 19.275 1.00 79.94 91 SER A C 1
ATOM 712 O O . SER A 1 91 ? -21.889 -7.375 18.993 1.00 79.94 91 SER A O 1
ATOM 714 N N . ARG A 1 92 ? -23.545 -5.994 18.366 1.00 84.06 92 ARG A N 1
ATOM 715 C CA . ARG A 1 92 ? -23.207 -5.971 16.936 1.00 84.06 92 ARG A CA 1
ATOM 716 C C . ARG A 1 92 ? -21.751 -5.564 16.678 1.00 84.06 92 ARG A C 1
ATOM 718 O O . ARG A 1 92 ? -21.116 -6.117 15.786 1.00 84.06 92 ARG A O 1
ATOM 725 N N . ARG A 1 93 ? -21.206 -4.612 17.444 1.00 84.75 93 ARG A N 1
ATOM 726 C CA . ARG A 1 93 ? -19.794 -4.209 17.326 1.00 84.75 93 ARG A CA 1
ATOM 727 C C . ARG A 1 93 ? -18.858 -5.315 17.799 1.00 84.75 93 ARG A C 1
ATOM 729 O O . ARG A 1 93 ? -17.884 -5.596 17.113 1.00 84.75 93 ARG A O 1
ATOM 736 N N . VAL A 1 94 ? -19.149 -5.951 18.932 1.00 86.94 94 VAL A N 1
ATOM 737 C CA . VAL A 1 94 ? -18.353 -7.082 19.439 1.00 86.94 94 VAL A CA 1
ATOM 738 C C . VAL A 1 94 ? -18.322 -8.222 18.423 1.00 86.94 94 VAL A C 1
ATOM 740 O O . VAL A 1 94 ? -17.239 -8.723 18.118 1.00 86.94 94 VAL A O 1
ATOM 743 N N . ASP A 1 95 ? -19.475 -8.568 17.853 1.00 88.06 95 ASP A N 1
ATOM 744 C CA . ASP A 1 95 ? -19.589 -9.591 16.811 1.00 88.06 95 ASP A CA 1
ATOM 745 C C . ASP A 1 95 ? -18.775 -9.210 15.570 1.00 88.06 95 ASP A C 1
ATOM 747 O O . ASP A 1 95 ? -18.049 -10.037 15.021 1.00 88.06 95 ASP A O 1
ATOM 751 N N . ALA A 1 96 ? -18.811 -7.935 15.172 1.00 89.38 96 ALA A N 1
ATOM 752 C CA . ALA A 1 96 ? -18.029 -7.430 14.050 1.00 89.38 96 ALA A CA 1
ATOM 753 C C . ALA A 1 96 ? -16.509 -7.488 14.299 1.00 89.38 96 ALA A C 1
ATOM 755 O O . ALA A 1 96 ? -15.771 -7.900 13.404 1.00 89.38 96 ALA A O 1
ATOM 756 N N . VAL A 1 97 ? -16.025 -7.145 15.505 1.00 88.06 97 VAL A N 1
ATOM 757 C CA . VAL A 1 97 ? -14.599 -7.323 15.858 1.00 88.06 97 VAL A CA 1
ATOM 758 C C . VAL A 1 97 ? -14.218 -8.800 15.794 1.00 88.06 97 VAL A C 1
ATOM 760 O O . VAL A 1 97 ? -13.172 -9.141 15.251 1.00 88.06 97 VAL A O 1
ATOM 763 N N . SER A 1 98 ? -15.059 -9.685 16.334 1.00 88.75 98 SER A N 1
ATOM 764 C CA . SER A 1 98 ? -14.816 -11.132 16.317 1.00 88.75 98 SER A CA 1
ATOM 765 C C . SER A 1 98 ? -14.783 -11.697 14.896 1.00 88.75 98 SER A C 1
ATOM 767 O O . SER A 1 98 ? -13.920 -12.514 14.596 1.00 88.75 98 SER A O 1
ATOM 769 N N . ALA A 1 99 ? -15.658 -11.225 14.004 1.00 89.00 99 ALA A N 1
ATOM 770 C CA . ALA A 1 99 ? -15.643 -11.604 12.595 1.00 89.00 99 ALA A CA 1
ATOM 771 C C . ALA A 1 99 ? -14.355 -11.152 11.887 1.00 89.00 99 ALA A C 1
ATOM 773 O O . ALA A 1 99 ? -13.798 -11.915 11.101 1.00 89.00 99 ALA A O 1
ATOM 774 N N . LEU A 1 100 ? -13.859 -9.943 12.183 1.00 88.62 100 LEU A N 1
ATOM 775 C CA . LEU A 1 100 ? -12.592 -9.443 11.641 1.00 88.62 100 LEU A CA 1
ATOM 776 C C . LEU A 1 100 ? -11.376 -10.203 12.189 1.00 88.62 100 LEU A C 1
ATOM 778 O O . LEU A 1 100 ? -10.446 -10.447 11.431 1.00 88.62 100 LEU A O 1
ATOM 782 N N . GLU A 1 101 ? -11.375 -10.613 13.462 1.00 88.69 101 GLU A N 1
ATOM 783 C CA . GLU A 1 101 ? -10.262 -11.375 14.059 1.00 88.69 101 GLU A CA 1
ATOM 784 C C . GLU A 1 101 ? -10.028 -12.724 13.350 1.00 88.69 101 GLU A C 1
ATOM 786 O O . GLU A 1 101 ? -8.901 -13.213 13.311 1.00 88.69 101 GLU A O 1
ATOM 791 N N . GLN A 1 102 ? -11.071 -13.311 12.749 1.00 86.81 102 GLN A N 1
ATOM 792 C CA . GLN A 1 102 ? -10.958 -14.552 11.968 1.00 86.81 102 GLN A CA 1
ATOM 793 C C . GLN A 1 102 ? -10.385 -14.340 10.560 1.00 86.81 102 GLN A C 1
ATOM 795 O O . GLN A 1 102 ? -10.082 -15.311 9.863 1.00 86.81 102 GLN A O 1
ATOM 800 N N . LEU A 1 103 ? -10.253 -13.090 10.106 1.00 83.69 103 LEU A N 1
ATOM 801 C CA . LEU A 1 103 ? -9.715 -12.789 8.787 1.00 83.69 103 LEU A CA 1
ATOM 802 C C . LEU A 1 103 ? -8.185 -12.845 8.808 1.00 83.69 103 LEU A C 1
ATOM 804 O O . LEU A 1 103 ? -7.520 -12.380 9.733 1.00 83.69 103 LEU A O 1
ATOM 808 N N . GLY A 1 104 ? -7.623 -13.432 7.752 1.00 78.69 104 GLY A N 1
ATOM 809 C CA . GLY A 1 104 ? -6.183 -13.463 7.525 1.00 78.69 104 GLY A CA 1
ATOM 810 C C . GLY A 1 104 ? -5.619 -12.097 7.125 1.00 78.69 104 GLY A C 1
ATOM 811 O O . GLY A 1 104 ? -6.222 -11.052 7.335 1.00 78.69 104 GLY A O 1
ATOM 812 N N . GLN A 1 105 ? -4.439 -12.091 6.509 1.00 74.62 105 GLN A N 1
ATOM 813 C CA . GLN A 1 105 ? -3.876 -10.859 5.959 1.00 74.62 105 GLN A CA 1
ATOM 814 C C . GLN A 1 105 ? -4.740 -10.341 4.795 1.00 74.62 105 GLN A C 1
ATOM 816 O O . GLN A 1 105 ? -5.108 -11.110 3.909 1.00 74.62 105 GLN A O 1
ATOM 821 N N . GLY A 1 106 ? -5.039 -9.040 4.781 1.00 77.12 106 GLY A N 1
ATOM 822 C CA . GLY A 1 106 ? -5.699 -8.395 3.648 1.00 77.12 106 GLY A CA 1
ATOM 823 C C . GLY A 1 106 ? -4.805 -8.378 2.407 1.00 77.12 106 GLY A C 1
ATOM 824 O O . GLY A 1 106 ? -3.590 -8.185 2.510 1.00 77.12 106 GLY A O 1
ATOM 825 N N . TYR A 1 107 ? -5.414 -8.512 1.227 1.00 84.25 107 TYR A N 1
ATOM 826 C CA . TYR A 1 107 ? -4.726 -8.428 -0.065 1.00 84.25 107 TYR A CA 1
ATOM 827 C C . TYR A 1 107 ? -5.201 -7.214 -0.872 1.00 84.25 107 TYR A C 1
ATOM 829 O O . TYR A 1 107 ? -6.384 -6.865 -0.821 1.00 84.25 107 TYR A O 1
ATOM 837 N N . PRO A 1 108 ? -4.309 -6.547 -1.624 1.00 91.00 108 PRO A N 1
ATOM 838 C CA . PRO A 1 108 ? -4.694 -5.395 -2.424 1.00 91.00 108 PRO A CA 1
ATOM 839 C C . PRO A 1 108 ? -5.569 -5.813 -3.602 1.00 91.00 108 PRO A C 1
ATOM 841 O O . PRO A 1 108 ? -5.159 -6.606 -4.446 1.00 91.00 108 PRO A O 1
ATOM 844 N N . GLN A 1 109 ? -6.763 -5.234 -3.675 1.00 90.56 109 GLN A N 1
ATOM 845 C CA . GLN A 1 109 ? -7.637 -5.330 -4.832 1.00 90.56 109 GLN A CA 1
ATOM 846 C C . GLN A 1 109 ? -7.433 -4.115 -5.747 1.00 90.56 109 GLN A C 1
ATOM 848 O O . GLN A 1 109 ? -7.062 -3.042 -5.260 1.00 90.56 109 GLN A O 1
ATOM 853 N N . PRO A 1 110 ? -7.687 -4.246 -7.061 1.00 93.56 110 PRO A N 1
ATOM 854 C CA . PRO A 1 110 ? -7.495 -3.159 -8.025 1.00 93.56 110 PRO A CA 1
ATOM 855 C C . PRO A 1 110 ? -8.249 -1.874 -7.654 1.00 93.56 110 PRO A C 1
ATOM 857 O O . PRO A 1 110 ? -7.710 -0.780 -7.808 1.00 93.56 110 PRO A O 1
ATOM 860 N N . GLN A 1 111 ? -9.456 -2.016 -7.099 1.00 93.69 111 GLN A N 1
ATOM 861 C CA . GLN A 1 111 ? -10.353 -0.910 -6.757 1.00 93.69 111 GLN A CA 1
ATOM 862 C C . GLN A 1 111 ? -9.992 -0.232 -5.430 1.00 93.69 111 GLN A C 1
ATOM 864 O O . GLN A 1 111 ? -10.568 0.803 -5.100 1.00 93.69 111 GLN A O 1
ATOM 869 N N . HIS A 1 112 ? -9.072 -0.807 -4.647 1.00 93.94 112 HIS A N 1
ATOM 870 C CA . HIS A 1 112 ? -8.660 -0.210 -3.384 1.00 93.94 112 HIS A CA 1
ATOM 871 C C . HIS A 1 112 ? -7.958 1.125 -3.624 1.00 93.94 112 HIS A C 1
ATOM 873 O O . HIS A 1 112 ? -7.078 1.241 -4.479 1.00 93.94 112 HIS A O 1
ATOM 879 N N . GLU A 1 113 ? -8.299 2.112 -2.803 1.00 94.50 113 GLU A N 1
ATOM 880 C CA . GLU A 1 113 ? -7.585 3.382 -2.750 1.00 94.50 113 GLU A CA 1
ATOM 881 C C . GLU A 1 113 ? -6.144 3.170 -2.254 1.00 94.50 113 GLU A C 1
ATOM 883 O O . GLU A 1 113 ? -5.876 2.368 -1.354 1.00 94.50 113 GLU A O 1
ATOM 888 N N . VAL A 1 114 ? -5.194 3.931 -2.795 1.00 94.62 114 VAL A N 1
ATOM 889 C CA . VAL A 1 114 ? -3.776 3.883 -2.397 1.00 94.62 114 VAL A CA 1
ATOM 890 C C . VAL A 1 114 ? -3.579 4.257 -0.923 1.00 94.62 114 VAL A C 1
ATOM 892 O O . VAL A 1 114 ? -2.649 3.780 -0.273 1.00 94.62 114 VAL A O 1
ATOM 895 N N . SER A 1 115 ? -4.474 5.073 -0.362 1.00 91.56 115 SER A N 1
ATOM 896 C CA . SER A 1 115 ? -4.485 5.456 1.055 1.00 91.56 115 SER A CA 1
ATOM 897 C C . SER A 1 115 ? -4.717 4.278 2.001 1.00 91.56 115 SER A C 1
ATOM 899 O O . SER A 1 115 ? -4.260 4.328 3.140 1.00 91.56 115 SER A O 1
ATOM 901 N N . LEU A 1 116 ? -5.349 3.198 1.528 1.00 90.62 116 LEU A N 1
ATOM 902 C CA . LEU A 1 116 ? -5.548 1.984 2.319 1.00 90.62 116 LEU A CA 1
ATOM 903 C C . LEU A 1 116 ? -4.256 1.186 2.503 1.00 90.62 116 LEU A C 1
ATOM 905 O O . LEU A 1 116 ? -4.173 0.401 3.444 1.00 90.62 116 LEU A O 1
ATOM 909 N N . TRP A 1 117 ? -3.259 1.367 1.634 1.00 91.31 117 TRP A N 1
ATOM 910 C CA . TRP A 1 117 ? -2.063 0.514 1.573 1.00 91.31 117 TRP A CA 1
ATOM 911 C C . TRP A 1 117 ? -0.759 1.256 1.850 1.00 91.31 117 TRP A C 1
ATOM 913 O O . TRP A 1 117 ? 0.234 0.639 2.234 1.00 91.31 117 TRP A O 1
ATOM 923 N N . PHE A 1 118 ? -0.747 2.578 1.686 1.00 91.38 118 PHE A N 1
ATOM 924 C CA . PHE A 1 118 ? 0.441 3.402 1.866 1.00 91.38 118 PHE A CA 1
ATOM 925 C C . PHE A 1 118 ? 0.263 4.424 2.987 1.00 91.38 118 PHE A C 1
ATOM 927 O O . PHE A 1 118 ? -0.831 4.915 3.252 1.00 91.38 118 PHE A O 1
ATOM 934 N N . LYS A 1 119 ? 1.382 4.806 3.618 1.00 87.81 119 LYS A N 1
ATOM 935 C CA . LYS A 1 119 ? 1.407 5.860 4.644 1.00 87.81 119 LYS A CA 1
ATOM 936 C C . LYS A 1 119 ? 0.771 7.159 4.111 1.00 87.81 119 LYS A C 1
ATOM 938 O O . LYS A 1 119 ? 0.977 7.481 2.936 1.00 87.81 119 LYS A O 1
ATOM 943 N N . PRO A 1 120 ? 0.115 7.977 4.962 1.00 88.19 120 PRO A N 1
ATOM 944 C CA . PRO A 1 120 ? -0.614 9.171 4.520 1.00 88.19 120 PRO A CA 1
ATOM 945 C C . PRO A 1 120 ? 0.217 10.153 3.685 1.00 88.19 120 PRO A C 1
ATOM 947 O O . PRO A 1 120 ? -0.282 10.764 2.744 1.00 88.19 120 PRO A O 1
ATOM 950 N N . SER A 1 121 ? 1.505 10.313 4.001 1.00 90.94 121 SER A N 1
ATOM 951 C CA . SER A 1 121 ? 2.411 11.178 3.238 1.00 90.94 121 SER A CA 1
ATOM 952 C C . SER A 1 121 ? 2.627 10.692 1.806 1.00 90.94 121 SER A C 1
ATOM 954 O O . SER A 1 121 ? 2.673 11.510 0.890 1.00 90.94 121 SER A O 1
ATOM 956 N N . LEU A 1 122 ? 2.749 9.379 1.614 1.00 93.31 122 LEU A N 1
ATOM 957 C CA . LEU A 1 122 ? 2.973 8.765 0.316 1.00 93.31 122 LEU A CA 1
ATOM 958 C C . LEU A 1 122 ? 1.676 8.702 -0.494 1.00 93.31 122 LEU A C 1
ATOM 960 O O . LEU A 1 122 ? 1.667 9.104 -1.655 1.00 93.31 122 LEU A O 1
ATOM 964 N N . ALA A 1 123 ? 0.577 8.296 0.144 1.00 93.81 123 ALA A N 1
ATOM 965 C CA . ALA A 1 123 ? -0.746 8.280 -0.466 1.00 93.81 123 ALA A CA 1
ATOM 966 C C . ALA A 1 123 ? -1.143 9.664 -0.999 1.00 93.81 123 ALA A C 1
ATOM 968 O O . ALA A 1 123 ? -1.559 9.776 -2.144 1.00 93.81 123 ALA A O 1
ATOM 969 N N . ARG A 1 124 ? -0.924 10.745 -0.230 1.00 94.31 124 ARG A N 1
ATOM 970 C CA . ARG A 1 124 ? -1.198 12.117 -0.701 1.00 94.31 124 ARG A CA 1
ATOM 971 C C . ARG A 1 124 ? -0.414 12.493 -1.954 1.00 94.31 124 ARG A C 1
ATOM 973 O O . ARG A 1 124 ? -0.952 13.188 -2.805 1.00 94.31 124 ARG A O 1
ATOM 980 N N . ARG A 1 125 ? 0.846 12.064 -2.070 1.00 95.06 125 ARG A N 1
ATOM 981 C CA . ARG A 1 125 ? 1.669 12.341 -3.260 1.00 95.06 125 ARG A CA 1
ATOM 982 C C . ARG A 1 125 ? 1.164 11.575 -4.482 1.00 95.06 125 ARG A C 1
ATOM 984 O O . ARG A 1 125 ? 1.138 12.148 -5.561 1.00 95.06 125 ARG A O 1
ATOM 991 N N . LEU A 1 126 ? 0.739 10.323 -4.300 1.00 96.00 126 LEU A N 1
ATOM 992 C CA . LEU A 1 126 ? 0.126 9.515 -5.359 1.00 96.00 126 LEU A CA 1
ATOM 993 C C . LEU A 1 126 ? -1.215 10.112 -5.810 1.00 96.00 126 LEU A C 1
ATOM 995 O O . LEU A 1 126 ? -1.398 10.364 -6.996 1.00 96.00 126 LEU A O 1
ATOM 999 N N . MET A 1 127 ? -2.099 10.444 -4.866 1.00 96.25 127 MET A N 1
ATOM 1000 C CA . MET A 1 127 ? -3.396 11.059 -5.167 1.00 96.25 127 MET A CA 1
ATOM 1001 C C . MET A 1 127 ? -3.248 12.423 -5.852 1.00 96.25 127 MET A C 1
ATOM 1003 O O . MET A 1 127 ? -3.980 12.712 -6.789 1.00 96.25 127 MET A O 1
ATOM 1007 N N . ALA A 1 128 ? -2.270 13.243 -5.444 1.00 95.50 128 ALA A N 1
ATOM 1008 C CA . ALA A 1 128 ? -1.975 14.520 -6.102 1.00 95.50 128 ALA A CA 1
ATOM 1009 C C . ALA A 1 128 ? -1.466 14.365 -7.549 1.00 95.50 128 ALA A C 1
ATOM 1011 O O . ALA A 1 128 ? -1.441 15.342 -8.291 1.00 95.50 128 ALA A O 1
ATOM 1012 N N . ALA A 1 129 ? -1.049 13.160 -7.940 1.00 95.25 129 ALA A N 1
ATOM 1013 C CA . ALA A 1 129 ? -0.685 12.802 -9.306 1.00 95.25 129 ALA A CA 1
ATOM 1014 C C . ALA A 1 129 ? -1.798 12.012 -10.025 1.00 95.25 129 ALA A C 1
ATOM 1016 O O . ALA A 1 129 ? -1.515 11.328 -11.006 1.00 95.25 129 ALA A O 1
ATOM 1017 N N . GLU A 1 130 ? -3.038 12.075 -9.522 1.00 96.00 130 GLU A N 1
ATOM 1018 C CA . GLU A 1 130 ? -4.213 11.337 -10.016 1.00 96.00 130 GLU A CA 1
ATOM 1019 C C . GLU A 1 130 ? -4.052 9.807 -10.006 1.00 96.00 130 GLU A C 1
ATOM 1021 O O . GLU A 1 130 ? -4.697 9.088 -10.762 1.00 96.00 130 GLU A O 1
ATOM 1026 N N . ILE A 1 131 ? -3.209 9.288 -9.110 1.00 97.19 131 ILE A N 1
ATOM 1027 C CA . ILE A 1 131 ? -3.089 7.855 -8.832 1.00 97.19 131 ILE A CA 1
ATOM 1028 C C . ILE A 1 131 ? -3.870 7.587 -7.548 1.00 97.19 131 ILE A C 1
ATOM 1030 O O . ILE A 1 131 ? -3.328 7.703 -6.444 1.00 97.19 131 ILE A O 1
ATOM 1034 N N . ARG A 1 132 ? -5.163 7.291 -7.687 1.00 97.00 132 ARG A N 1
ATOM 1035 C CA . ARG A 1 132 ? -6.072 7.130 -6.543 1.00 97.00 132 ARG A CA 1
ATOM 1036 C C . ARG A 1 132 ? -6.205 5.676 -6.142 1.00 97.00 132 ARG A C 1
ATOM 1038 O O . ARG A 1 132 ? -6.224 5.369 -4.956 1.00 97.00 132 ARG A O 1
ATOM 1045 N N . ARG A 1 133 ? -6.182 4.767 -7.113 1.00 97.25 133 ARG A N 1
ATOM 1046 C CA . ARG A 1 133 ? -6.379 3.336 -6.894 1.00 97.25 133 ARG A CA 1
ATOM 1047 C C . ARG A 1 133 ? -5.135 2.509 -7.174 1.00 97.25 133 ARG A C 1
ATOM 1049 O O . ARG A 1 133 ? -4.209 2.927 -7.873 1.00 97.25 133 ARG A O 1
ATOM 1056 N N . ILE A 1 134 ? -5.124 1.289 -6.642 1.00 97.50 134 ILE A N 1
ATOM 1057 C CA . ILE A 1 134 ? -4.077 0.306 -6.933 1.00 97.50 134 ILE A CA 1
ATOM 1058 C C . ILE A 1 134 ? -4.025 -0.013 -8.441 1.00 97.50 134 ILE A C 1
ATOM 1060 O O . ILE A 1 134 ? -2.933 -0.186 -8.992 1.00 97.50 134 ILE A O 1
ATOM 1064 N N . GLU A 1 135 ? -5.166 -0.039 -9.136 1.00 97.44 135 GLU A N 1
ATOM 1065 C CA . GLU A 1 135 ? -5.226 -0.217 -10.596 1.00 97.44 135 GLU A CA 1
ATOM 1066 C C . GLU A 1 135 ? -4.536 0.912 -11.377 1.00 97.44 135 GLU A C 1
ATOM 1068 O O .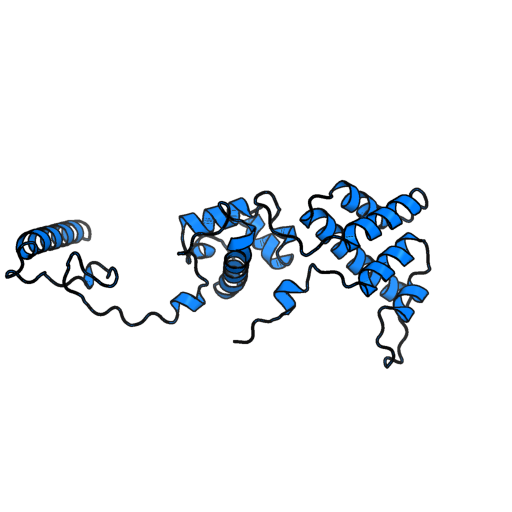 GLU A 1 135 ? -3.810 0.636 -12.335 1.00 97.44 135 GLU A O 1
ATOM 1073 N N . ASP A 1 136 ? -4.663 2.166 -10.935 1.00 97.75 136 ASP A N 1
ATOM 1074 C CA . ASP A 1 136 ? -3.995 3.312 -11.565 1.00 97.75 136 ASP A CA 1
ATOM 1075 C C . ASP A 1 136 ? -2.475 3.168 -11.462 1.00 97.75 136 ASP A C 1
ATOM 1077 O O . ASP A 1 136 ? -1.736 3.345 -12.438 1.00 97.75 136 ASP A O 1
ATOM 1081 N N . LEU A 1 137 ? -2.011 2.791 -10.266 1.00 97.62 137 LEU A N 1
ATOM 1082 C CA . LEU A 1 137 ? -0.598 2.629 -9.950 1.00 97.62 137 LEU A CA 1
ATOM 1083 C C . LEU A 1 137 ? 0.025 1.467 -10.733 1.00 97.62 137 LEU A C 1
ATOM 1085 O O . LEU A 1 137 ? 1.075 1.629 -11.360 1.00 97.62 137 LEU A O 1
ATOM 1089 N N . THR A 1 138 ? -0.622 0.301 -10.719 1.00 97.88 138 THR A N 1
ATOM 1090 C CA . THR A 1 138 ? -0.162 -0.883 -11.462 1.00 97.88 138 THR A CA 1
ATOM 1091 C C . THR A 1 138 ? -0.177 -0.637 -12.965 1.00 97.88 138 THR A C 1
ATOM 1093 O O . THR A 1 138 ? 0.792 -0.974 -13.646 1.00 97.88 138 THR A O 1
ATOM 1096 N N . SER A 1 139 ? -1.212 0.020 -13.489 1.00 97.56 139 SER A N 1
ATOM 1097 C CA . SER A 1 139 ? -1.306 0.372 -14.907 1.00 97.56 139 SER A CA 1
ATOM 1098 C C . SER A 1 139 ? -0.215 1.354 -15.323 1.00 97.56 139 SER A C 1
ATOM 1100 O O . SER A 1 139 ? 0.429 1.159 -16.354 1.00 97.56 139 SER A O 1
ATOM 1102 N N . LEU A 1 140 ? 0.052 2.387 -14.519 1.00 97.69 140 LEU A N 1
ATOM 1103 C CA . LEU A 1 140 ? 1.146 3.324 -14.774 1.00 97.69 140 LEU A CA 1
ATOM 1104 C C . LEU A 1 140 ? 2.506 2.617 -14.776 1.00 97.69 140 LEU A C 1
ATOM 1106 O O . LEU A 1 140 ? 3.302 2.824 -15.697 1.00 97.69 140 LEU A O 1
ATOM 1110 N N . ALA A 1 141 ? 2.751 1.767 -13.778 1.00 97.12 141 ALA A N 1
ATOM 1111 C CA . ALA A 1 141 ? 3.976 0.986 -13.672 1.00 97.12 141 ALA A CA 1
ATOM 1112 C C . ALA A 1 141 ? 4.152 0.031 -14.860 1.00 97.12 141 ALA A C 1
ATOM 1114 O O . ALA A 1 141 ? 5.232 -0.053 -15.437 1.00 97.12 141 ALA A O 1
ATOM 1115 N N . ASN A 1 142 ? 3.078 -0.622 -15.298 1.00 97.00 142 ASN A N 1
ATOM 1116 C CA . ASN A 1 142 ? 3.107 -1.516 -16.450 1.00 97.00 142 ASN A CA 1
ATOM 1117 C C . ASN A 1 142 ? 3.349 -0.765 -17.764 1.00 97.00 142 ASN A C 1
ATOM 1119 O O . ASN A 1 142 ? 4.102 -1.257 -18.600 1.00 97.00 142 ASN A O 1
ATOM 1123 N N . ARG A 1 143 ? 2.784 0.435 -17.942 1.00 96.56 143 ARG A N 1
ATOM 1124 C CA . ARG A 1 143 ? 3.006 1.251 -19.149 1.00 96.56 143 ARG A CA 1
ATOM 1125 C C . ARG A 1 143 ? 4.419 1.832 -19.235 1.00 96.56 143 ARG A C 1
ATOM 1127 O O . ARG A 1 143 ? 4.971 1.912 -20.324 1.00 96.56 143 ARG A O 1
ATOM 1134 N N . ARG A 1 144 ? 4.994 2.278 -18.112 1.00 94.62 144 ARG A N 1
ATOM 1135 C CA . ARG A 1 144 ? 6.296 2.983 -18.080 1.00 94.62 144 ARG A CA 1
ATOM 1136 C C . ARG A 1 144 ? 7.469 2.124 -17.597 1.00 94.62 144 ARG A C 1
ATOM 1138 O O . ARG A 1 144 ? 8.602 2.606 -17.540 1.00 94.62 144 ARG A O 1
ATOM 1145 N N . GLY A 1 145 ? 7.207 0.876 -17.224 1.00 93.50 145 GLY A N 1
ATOM 1146 C CA . GLY A 1 145 ? 8.190 -0.014 -16.619 1.00 93.50 145 GLY A CA 1
ATOM 1147 C C . GLY A 1 145 ? 8.713 0.514 -15.280 1.00 93.50 145 GLY A C 1
ATOM 1148 O O . GLY A 1 145 ? 8.086 1.323 -14.597 1.00 93.50 145 GLY A O 1
ATOM 1149 N N . SER A 1 146 ? 9.917 0.091 -14.912 1.00 93.00 146 SER A N 1
ATOM 1150 C CA . SER A 1 146 ? 10.569 0.437 -13.640 1.00 93.00 146 SER A CA 1
ATOM 1151 C C . SER A 1 146 ? 10.828 1.934 -13.417 1.00 93.00 146 SER A C 1
ATOM 1153 O O . SER A 1 146 ? 11.056 2.369 -12.289 1.00 93.00 146 SER A O 1
ATOM 1155 N N . SER A 1 147 ? 10.784 2.743 -14.479 1.00 93.56 147 SER A N 1
ATOM 1156 C CA . SER A 1 147 ? 10.976 4.198 -14.421 1.00 93.56 147 SER A CA 1
ATOM 1157 C C . SER A 1 147 ? 9.668 4.984 -14.280 1.00 93.56 147 SER A C 1
ATOM 1159 O O . SER A 1 147 ? 9.683 6.207 -14.412 1.00 93.56 147 SER A O 1
ATOM 1161 N N . TRP A 1 148 ? 8.541 4.321 -13.999 1.00 95.88 148 TRP A N 1
ATOM 1162 C CA . TRP A 1 148 ? 7.220 4.947 -13.866 1.00 95.88 148 TRP A CA 1
ATOM 1163 C C . TRP A 1 148 ? 7.196 6.168 -12.942 1.00 95.88 148 TRP A C 1
ATOM 1165 O O . TRP A 1 148 ? 6.542 7.161 -13.251 1.00 95.88 148 TRP A O 1
ATOM 1175 N N . TRP A 1 149 ? 7.963 6.121 -11.852 1.00 95.56 149 TRP A N 1
ATOM 1176 C CA . TRP A 1 149 ? 8.016 7.162 -10.830 1.00 95.56 149 TRP A CA 1
ATOM 1177 C C . TRP A 1 149 ? 8.552 8.497 -11.349 1.00 95.56 149 TRP A C 1
ATOM 1179 O O . TRP A 1 149 ? 8.195 9.538 -10.812 1.00 95.56 149 TRP A O 1
ATOM 1189 N N . ARG A 1 150 ? 9.339 8.498 -12.434 1.00 95.12 150 ARG A N 1
ATOM 1190 C CA . ARG A 1 150 ? 9.811 9.736 -13.078 1.00 95.12 150 ARG A CA 1
ATOM 1191 C C . ARG A 1 150 ? 8.672 10.568 -13.667 1.00 95.12 150 ARG A C 1
ATOM 1193 O O . ARG A 1 150 ? 8.843 11.759 -13.884 1.00 95.12 150 ARG A O 1
ATOM 1200 N N . ALA A 1 151 ? 7.523 9.947 -13.925 1.00 93.06 151 ALA A N 1
ATOM 1201 C CA . ALA A 1 151 ? 6.321 10.629 -14.390 1.00 93.06 151 ALA A CA 1
ATOM 1202 C C . ALA A 1 151 ? 5.448 11.169 -13.249 1.00 93.06 151 ALA A C 1
ATOM 1204 O O . ALA A 1 151 ? 4.437 11.808 -13.519 1.00 93.06 151 ALA A O 1
ATOM 1205 N N . VAL A 1 152 ? 5.800 10.880 -11.992 1.00 94.75 152 VAL A N 1
ATOM 1206 C CA . VAL A 1 152 ? 4.979 11.188 -10.821 1.00 94.75 152 VAL A CA 1
ATOM 1207 C C . VAL A 1 152 ? 5.661 12.290 -10.011 1.00 94.75 152 VAL A C 1
ATOM 1209 O O . VAL A 1 152 ? 6.691 12.040 -9.376 1.00 94.75 152 VAL A O 1
ATOM 1212 N N . PRO A 1 153 ? 5.115 13.520 -10.003 1.00 92.62 153 PRO A N 1
ATOM 1213 C CA . PRO A 1 153 ? 5.705 14.623 -9.260 1.00 92.62 153 PRO A CA 1
ATOM 1214 C C . PRO A 1 153 ? 5.903 14.275 -7.782 1.00 92.62 153 PRO A C 1
ATOM 1216 O O . PRO A 1 153 ? 5.041 13.674 -7.143 1.00 92.62 153 PRO A O 1
ATOM 1219 N N . ARG A 1 154 ? 7.037 14.703 -7.210 1.00 92.44 154 ARG A N 1
ATOM 1220 C CA . ARG A 1 154 ? 7.360 14.558 -5.773 1.00 92.44 154 ARG A CA 1
ATOM 1221 C C . ARG A 1 154 ? 7.513 13.107 -5.279 1.00 92.44 154 ARG A C 1
ATOM 1223 O O . ARG A 1 154 ? 7.620 12.885 -4.069 1.00 92.44 154 ARG A O 1
ATOM 1230 N N . ILE A 1 155 ? 7.585 12.130 -6.183 1.00 94.06 155 ILE A N 1
ATOM 1231 C CA . ILE A 1 155 ? 8.025 10.764 -5.883 1.00 94.06 155 ILE A CA 1
ATOM 1232 C C . ILE A 1 155 ? 9.476 10.614 -6.343 1.00 94.06 155 ILE A C 1
ATOM 1234 O O . ILE A 1 155 ? 9.774 10.637 -7.530 1.00 94.06 155 ILE A O 1
ATOM 1238 N N . GLY A 1 156 ? 10.391 10.479 -5.381 1.00 92.75 156 GLY A N 1
ATOM 1239 C CA . GLY A 1 156 ? 11.805 10.205 -5.648 1.00 92.75 156 GLY A CA 1
ATOM 1240 C C . GLY A 1 156 ? 12.120 8.708 -5.683 1.00 92.75 156 GLY A C 1
ATOM 1241 O O . GLY A 1 156 ? 11.287 7.877 -5.311 1.00 92.75 156 GLY A O 1
ATOM 1242 N N . ALA A 1 157 ? 13.361 8.372 -6.046 1.00 91.88 157 ALA A N 1
ATOM 1243 C CA . ALA A 1 157 ? 13.832 6.991 -6.184 1.00 91.88 157 ALA A CA 1
ATOM 1244 C C . ALA A 1 157 ? 13.582 6.126 -4.934 1.00 91.88 157 ALA A C 1
ATOM 1246 O O . ALA A 1 157 ? 13.127 4.998 -5.061 1.00 91.88 157 ALA A O 1
ATOM 1247 N N . GLN A 1 158 ? 13.782 6.660 -3.725 1.00 92.69 158 GLN A N 1
ATOM 1248 C CA . GLN A 1 158 ? 13.545 5.912 -2.483 1.00 92.69 158 GLN A CA 1
ATOM 1249 C C . GLN A 1 158 ? 12.060 5.576 -2.262 1.00 92.69 158 GLN A C 1
ATOM 1251 O O . GLN A 1 158 ? 11.719 4.479 -1.832 1.00 92.69 158 GLN A O 1
ATOM 1256 N N . SER A 1 159 ? 11.149 6.508 -2.562 1.00 93.38 159 SER A N 1
ATOM 1257 C CA . SER A 1 159 ? 9.709 6.225 -2.480 1.00 93.38 159 SER A CA 1
ATOM 1258 C C . SER A 1 159 ? 9.298 5.216 -3.551 1.00 93.38 159 SER A C 1
ATOM 1260 O O . SER A 1 159 ? 8.540 4.292 -3.266 1.00 93.38 159 SER A O 1
ATOM 1262 N N . ALA A 1 160 ? 9.846 5.353 -4.759 1.00 95.12 160 ALA A N 1
ATOM 1263 C CA . ALA A 1 160 ? 9.632 4.408 -5.844 1.00 95.12 160 ALA A CA 1
ATOM 1264 C C . ALA A 1 160 ? 10.151 3.000 -5.514 1.00 95.12 160 ALA A C 1
ATOM 1266 O O . ALA A 1 160 ? 9.498 2.024 -5.876 1.00 95.12 160 ALA A O 1
ATOM 1267 N N . GLU A 1 161 ? 11.267 2.893 -4.791 1.00 94.62 161 GLU A N 1
ATOM 1268 C CA . GLU A 1 161 ? 11.809 1.640 -4.255 1.00 94.62 161 GLU A CA 1
ATOM 1269 C C . GLU A 1 161 ? 10.799 0.948 -3.350 1.00 94.62 161 GLU A C 1
ATOM 1271 O O . GLU A 1 161 ? 10.380 -0.171 -3.638 1.00 94.62 161 GLU A O 1
ATOM 1276 N N . VAL A 1 162 ? 10.326 1.648 -2.318 1.00 95.00 162 VAL A N 1
ATOM 1277 C CA . VAL A 1 162 ? 9.349 1.110 -1.363 1.00 95.00 162 VAL A CA 1
ATOM 1278 C C . VAL A 1 162 ? 8.070 0.654 -2.071 1.00 95.00 162 VAL A C 1
ATOM 1280 O O . VAL A 1 162 ? 7.595 -0.458 -1.839 1.00 95.00 162 VAL A O 1
ATOM 1283 N N . ILE A 1 163 ? 7.527 1.494 -2.955 1.00 95.75 163 ILE A N 1
ATOM 1284 C CA . ILE A 1 163 ? 6.285 1.204 -3.682 1.00 95.75 163 ILE A CA 1
ATOM 1285 C C . ILE A 1 163 ? 6.466 0.007 -4.606 1.00 95.75 163 ILE A C 1
ATOM 1287 O O . ILE A 1 163 ? 5.654 -0.913 -4.590 1.00 95.75 163 ILE A O 1
ATOM 1291 N N . THR A 1 164 ? 7.531 -0.001 -5.407 1.00 96.25 164 THR A N 1
ATOM 1292 C CA . THR A 1 164 ? 7.743 -1.059 -6.396 1.00 96.25 164 THR A CA 1
ATOM 1293 C C . THR A 1 164 ? 8.053 -2.382 -5.711 1.00 96.25 164 THR A C 1
ATOM 1295 O O . THR A 1 164 ? 7.534 -3.412 -6.126 1.00 96.25 164 THR A O 1
ATOM 1298 N N . HIS A 1 165 ? 8.810 -2.366 -4.614 1.00 95.69 165 HIS A N 1
ATOM 1299 C CA . HIS A 1 165 ? 9.041 -3.560 -3.807 1.00 95.69 165 HIS A CA 1
ATOM 1300 C C . HIS A 1 165 ? 7.729 -4.117 -3.238 1.00 95.69 165 HIS A C 1
ATOM 1302 O O . HIS A 1 165 ? 7.480 -5.322 -3.300 1.00 95.69 165 HIS A O 1
ATOM 1308 N N . TRP A 1 166 ? 6.855 -3.241 -2.731 1.00 95.12 166 TRP A N 1
ATOM 1309 C CA . TRP A 1 166 ? 5.523 -3.644 -2.294 1.00 95.12 166 TRP A CA 1
ATOM 1310 C C . TRP A 1 166 ? 4.707 -4.241 -3.452 1.00 95.12 166 TRP A C 1
ATOM 1312 O O . TRP A 1 166 ? 4.219 -5.355 -3.306 1.00 95.12 166 TRP A O 1
ATOM 1322 N N . LEU A 1 167 ? 4.645 -3.594 -4.621 1.00 95.44 167 LEU A N 1
ATOM 1323 C CA . LEU A 1 167 ? 3.917 -4.098 -5.798 1.00 95.44 167 LEU A CA 1
ATOM 1324 C C . LEU A 1 167 ? 4.423 -5.472 -6.264 1.00 95.44 167 LEU A C 1
ATOM 1326 O O . LEU A 1 167 ? 3.627 -6.360 -6.565 1.00 95.44 167 LEU A O 1
ATOM 1330 N N . VAL A 1 168 ? 5.744 -5.666 -6.299 1.00 94.69 168 VAL A N 1
ATOM 1331 C CA . VAL A 1 168 ? 6.372 -6.937 -6.689 1.00 94.69 168 VAL A CA 1
ATOM 1332 C C . VAL A 1 168 ? 5.979 -8.060 -5.729 1.00 94.69 168 VAL A C 1
ATOM 1334 O O . VAL A 1 168 ? 5.619 -9.147 -6.178 1.00 94.69 168 VAL A O 1
ATOM 1337 N N . ARG A 1 169 ? 5.982 -7.795 -4.418 1.00 93.81 169 ARG A N 1
ATOM 1338 C CA . ARG A 1 169 ? 5.571 -8.764 -3.390 1.00 93.81 169 ARG A CA 1
ATOM 1339 C C . ARG A 1 169 ? 4.101 -9.175 -3.512 1.00 93.81 169 ARG A C 1
ATOM 1341 O O . ARG A 1 169 ? 3.766 -10.309 -3.190 1.00 93.81 169 ARG A O 1
ATOM 1348 N N . GLN A 1 170 ? 3.238 -8.289 -4.005 1.00 93.19 170 GLN A N 1
ATOM 1349 C CA . GLN A 1 170 ? 1.799 -8.547 -4.140 1.00 93.19 170 GLN A CA 1
ATOM 1350 C C . GLN A 1 170 ? 1.413 -9.253 -5.449 1.00 93.19 170 GLN A C 1
ATOM 1352 O O . GLN A 1 170 ? 0.243 -9.573 -5.645 1.00 93.19 170 GLN A O 1
ATOM 1357 N N . ARG A 1 171 ? 2.373 -9.556 -6.338 1.00 93.69 171 ARG A N 1
ATOM 1358 C CA . ARG A 1 171 ? 2.096 -10.167 -7.651 1.00 93.69 171 ARG A CA 1
ATOM 1359 C C . ARG A 1 171 ? 1.257 -11.438 -7.582 1.00 93.69 171 ARG A C 1
ATOM 1361 O O . ARG A 1 171 ? 0.306 -11.570 -8.344 1.00 93.69 171 ARG A O 1
ATOM 1368 N N . SER A 1 172 ? 1.607 -12.346 -6.670 1.00 90.75 172 SER A N 1
ATOM 1369 C CA . SER A 1 172 ? 0.903 -13.624 -6.514 1.00 90.75 172 SER A CA 1
ATOM 1370 C C . SER A 1 172 ? -0.563 -13.414 -6.120 1.00 90.75 172 SER A C 1
ATOM 1372 O O . SER A 1 172 ? -1.457 -13.990 -6.729 1.00 90.75 172 SER A O 1
ATOM 1374 N N . ALA A 1 173 ? -0.817 -12.512 -5.168 1.00 89.31 173 ALA A N 1
ATOM 1375 C CA . ALA A 1 173 ? -2.164 -12.216 -4.688 1.00 89.31 173 ALA A CA 1
ATOM 1376 C C . ALA A 1 173 ? -3.025 -11.467 -5.719 1.00 89.31 173 ALA A C 1
ATOM 1378 O O . ALA A 1 173 ? -4.233 -11.670 -5.779 1.00 89.31 173 ALA A O 1
ATOM 1379 N N . MET A 1 174 ? -2.415 -10.601 -6.532 1.00 92.06 174 MET A N 1
ATOM 1380 C CA . MET A 1 174 ? -3.133 -9.752 -7.491 1.00 92.06 174 MET A CA 1
ATOM 1381 C C . MET A 1 174 ? -3.349 -10.396 -8.869 1.00 92.06 174 MET A C 1
ATOM 1383 O O . MET A 1 174 ? -4.158 -9.898 -9.657 1.00 92.06 174 MET A O 1
ATOM 1387 N N . GLY A 1 175 ? -2.617 -11.463 -9.201 1.00 93.31 175 GLY A N 1
ATOM 1388 C CA . GLY A 1 175 ? -2.754 -12.179 -10.469 1.00 93.31 175 GLY A CA 1
ATOM 1389 C C . GLY A 1 175 ? -2.644 -11.260 -11.693 1.00 93.31 175 GLY A C 1
ATOM 1390 O O . GLY A 1 175 ? -1.653 -10.552 -11.876 1.00 93.31 175 GLY A O 1
ATOM 1391 N N . ALA A 1 176 ? -3.675 -11.251 -12.543 1.00 92.50 176 ALA A N 1
ATOM 1392 C CA . ALA A 1 176 ? -3.690 -10.477 -13.788 1.00 92.50 176 ALA A CA 1
ATOM 1393 C C . ALA A 1 176 ? -3.584 -8.953 -13.582 1.00 92.50 176 ALA A C 1
ATOM 1395 O O . ALA A 1 176 ? -3.047 -8.262 -14.451 1.00 92.50 176 ALA A O 1
ATOM 1396 N N . ALA A 1 177 ? -4.049 -8.443 -12.437 1.00 93.62 177 ALA A N 1
ATOM 1397 C CA . ALA A 1 177 ? -3.990 -7.024 -12.091 1.00 93.62 177 ALA A CA 1
ATOM 1398 C C . ALA A 1 177 ? -2.627 -6.589 -11.522 1.00 93.62 177 ALA A C 1
ATOM 1400 O O . ALA A 1 177 ? -2.413 -5.410 -11.244 1.00 93.62 177 ALA A O 1
ATOM 1401 N N . ALA A 1 178 ? -1.695 -7.524 -11.323 1.00 95.69 178 ALA A N 1
ATOM 1402 C CA . ALA A 1 178 ? -0.379 -7.225 -10.786 1.00 95.69 178 ALA A CA 1
ATOM 1403 C C . ALA A 1 178 ? 0.510 -6.427 -11.754 1.00 95.69 178 ALA A C 1
ATOM 1405 O O . ALA A 1 178 ? 0.304 -6.373 -12.974 1.00 95.69 178 ALA A O 1
ATOM 1406 N N . VAL A 1 179 ? 1.600 -5.877 -11.211 1.00 96.94 179 VAL A N 1
ATOM 1407 C CA . VAL A 1 179 ? 2.697 -5.380 -12.045 1.00 96.94 179 VAL A CA 1
ATOM 1408 C C . VAL A 1 179 ? 3.385 -6.523 -12.798 1.00 96.94 179 VAL A C 1
ATOM 1410 O O . VAL A 1 179 ? 3.708 -7.564 -12.220 1.00 96.94 179 VAL A O 1
ATOM 1413 N N . LYS A 1 180 ? 3.661 -6.315 -14.087 1.00 95.69 180 LYS A N 1
ATOM 1414 C CA . LYS A 1 180 ? 4.355 -7.274 -14.957 1.00 95.69 180 LYS A CA 1
ATOM 1415 C C . LYS A 1 180 ? 5.787 -7.516 -14.481 1.00 95.69 180 LYS A C 1
ATOM 1417 O O . LYS A 1 180 ? 6.364 -6.683 -13.781 1.00 95.69 180 LYS A O 1
ATOM 1422 N N . ALA A 1 181 ? 6.369 -8.650 -14.881 1.00 93.00 181 ALA A N 1
ATOM 1423 C CA . ALA A 1 181 ? 7.683 -9.117 -14.422 1.00 93.00 181 ALA A CA 1
ATOM 1424 C C . ALA A 1 181 ? 8.815 -8.094 -14.633 1.00 93.00 181 ALA A C 1
ATOM 1426 O O . ALA A 1 181 ? 9.689 -7.972 -13.779 1.00 93.00 181 ALA A O 1
ATOM 1427 N N . TYR A 1 182 ? 8.749 -7.316 -15.718 1.00 91.62 182 TYR A N 1
ATOM 1428 C CA . TYR A 1 182 ? 9.743 -6.295 -16.062 1.00 91.62 182 TYR A CA 1
ATOM 1429 C C . TYR A 1 182 ? 9.706 -5.043 -15.172 1.00 91.62 182 TYR A C 1
ATOM 1431 O O . TYR A 1 182 ? 10.622 -4.229 -15.234 1.00 91.62 182 TYR A O 1
ATOM 1439 N N . VAL A 1 183 ? 8.656 -4.846 -14.368 1.00 94.88 183 VAL A N 1
ATOM 1440 C CA . VAL A 1 183 ? 8.598 -3.742 -13.403 1.00 94.88 183 VAL A CA 1
ATOM 1441 C C . VAL A 1 183 ? 9.409 -4.149 -12.179 1.00 94.88 183 VAL A C 1
ATOM 1443 O O . VAL A 1 183 ? 8.990 -5.009 -11.407 1.00 94.88 183 VAL A O 1
ATOM 1446 N N . LEU A 1 184 ? 10.575 -3.543 -12.000 1.00 93.75 184 LEU A N 1
ATOM 1447 C CA . LEU A 1 184 ? 11.497 -3.871 -10.918 1.00 93.75 184 LEU A CA 1
ATOM 1448 C C . LEU A 1 184 ? 11.798 -2.629 -10.069 1.00 93.75 184 LEU A C 1
ATOM 1450 O O . LEU A 1 184 ? 11.711 -1.506 -10.576 1.00 93.75 184 LEU A O 1
ATOM 1454 N N . PRO A 1 185 ? 12.157 -2.796 -8.784 1.00 93.25 185 PRO A N 1
ATOM 1455 C CA . PRO A 1 185 ? 12.556 -1.669 -7.951 1.00 93.25 185 PRO A CA 1
ATOM 1456 C C . PRO A 1 185 ? 13.759 -0.915 -8.553 1.00 93.25 185 PRO A C 1
ATOM 1458 O O . PRO A 1 185 ? 14.618 -1.545 -9.180 1.00 93.25 185 PRO A O 1
ATOM 1461 N N . PRO A 1 186 ? 13.848 0.420 -8.408 1.00 89.69 186 PRO A N 1
ATOM 1462 C CA . PRO A 1 186 ? 14.993 1.215 -8.847 1.00 89.69 186 PRO A CA 1
ATOM 1463 C C . PRO A 1 186 ? 16.365 0.602 -8.530 1.00 89.69 186 PRO A C 1
ATOM 1465 O O . PRO A 1 186 ? 17.199 0.518 -9.430 1.00 89.69 186 PRO A O 1
ATOM 1468 N N . ALA A 1 187 ? 16.583 0.102 -7.311 1.00 87.56 187 ALA A N 1
ATOM 1469 C CA . ALA A 1 187 ? 17.852 -0.498 -6.896 1.00 87.56 187 ALA A CA 1
ATOM 1470 C C . ALA A 1 187 ? 18.210 -1.770 -7.684 1.00 87.56 187 ALA A C 1
ATOM 1472 O O . ALA A 1 187 ? 19.388 -2.037 -7.908 1.00 87.56 187 ALA A O 1
ATOM 1473 N N . ALA A 1 188 ? 17.220 -2.507 -8.198 1.00 85.56 188 ALA A N 1
ATOM 1474 C CA . ALA A 1 188 ? 17.459 -3.668 -9.059 1.00 85.56 188 ALA A CA 1
ATOM 1475 C C . ALA A 1 188 ? 18.121 -3.297 -10.401 1.00 85.56 188 ALA A C 1
ATOM 1477 O O . ALA A 1 188 ? 18.619 -4.169 -11.101 1.00 85.56 188 ALA A O 1
ATOM 1478 N N . HIS A 1 189 ? 18.143 -2.009 -10.763 1.00 75.50 189 HIS A N 1
ATOM 1479 C CA . HIS A 1 189 ? 18.813 -1.505 -11.965 1.00 75.50 189 HIS A CA 1
ATOM 1480 C C . HIS A 1 189 ? 20.182 -0.889 -11.666 1.00 75.50 189 HIS A C 1
ATOM 1482 O O . HIS A 1 189 ? 20.898 -0.558 -12.607 1.00 75.50 189 HIS A O 1
ATOM 1488 N N . ALA A 1 190 ? 20.534 -0.698 -10.389 1.00 68.19 190 ALA A N 1
ATOM 1489 C CA . ALA A 1 190 ? 21.817 -0.117 -9.993 1.00 68.19 190 ALA A CA 1
ATOM 1490 C C . ALA A 1 190 ? 22.986 -1.073 -10.279 1.00 68.19 190 ALA A C 1
ATOM 1492 O O . ALA A 1 190 ? 24.084 -0.624 -10.591 1.00 68.19 190 ALA A O 1
ATOM 1493 N N . HIS A 1 191 ? 22.727 -2.382 -10.243 1.00 61.88 191 HIS A N 1
ATOM 1494 C CA . HIS A 1 191 ? 23.663 -3.425 -10.651 1.00 61.88 191 HIS A CA 1
ATOM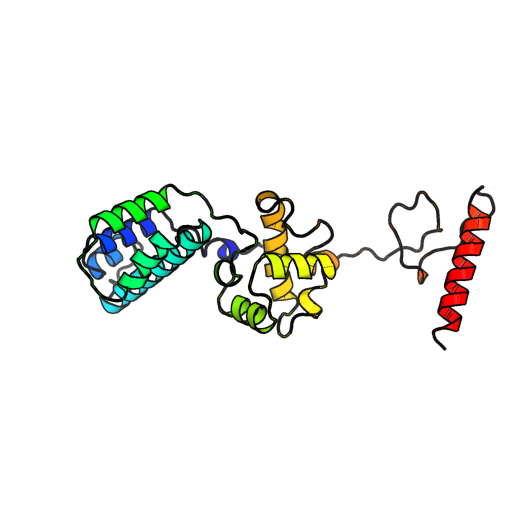 1495 C C . HIS A 1 191 ? 23.287 -3.928 -12.044 1.00 61.88 191 HIS A C 1
ATOM 1497 O O . HIS A 1 191 ? 22.696 -4.993 -12.200 1.00 61.88 191 HIS A O 1
ATOM 1503 N N . ARG A 1 192 ? 23.569 -3.121 -13.066 1.00 63.59 192 ARG A N 1
ATOM 1504 C CA . ARG A 1 192 ? 23.622 -3.626 -14.437 1.00 63.59 192 ARG A CA 1
ATOM 1505 C C . ARG A 1 192 ? 25.074 -3.892 -14.767 1.00 63.59 192 ARG A C 1
ATOM 1507 O O . ARG A 1 192 ? 25.881 -2.965 -14.708 1.00 63.59 192 ARG A O 1
ATOM 1514 N N . ASP A 1 193 ? 25.379 -5.136 -15.116 1.00 66.19 193 ASP A N 1
ATOM 1515 C CA . ASP A 1 193 ? 26.651 -5.447 -15.752 1.00 66.19 193 ASP A CA 1
ATOM 1516 C C . ASP A 1 193 ? 26.818 -4.537 -16.969 1.00 66.19 193 ASP A C 1
ATOM 1518 O O . ASP A 1 193 ? 25.842 -4.200 -17.656 1.00 66.19 193 ASP A O 1
ATOM 1522 N N . ALA A 1 194 ? 28.051 -4.095 -17.206 1.00 69.75 194 ALA A N 1
ATOM 1523 C CA . ALA A 1 194 ? 28.354 -3.315 -18.391 1.00 69.75 194 ALA A CA 1
ATOM 1524 C C . ALA A 1 194 ? 27.877 -4.105 -19.615 1.00 69.75 194 ALA A C 1
ATOM 1526 O O . ALA A 1 194 ? 28.264 -5.257 -19.812 1.00 69.75 194 ALA A O 1
ATOM 1527 N N . LEU A 1 195 ? 26.999 -3.495 -20.413 1.00 77.62 195 LEU A N 1
ATOM 1528 C CA . LEU A 1 195 ? 26.493 -4.115 -21.629 1.00 77.62 195 LEU A CA 1
ATOM 1529 C C . LEU A 1 195 ? 27.668 -4.318 -22.580 1.00 77.62 195 LEU A C 1
ATOM 1531 O O . LEU A 1 195 ? 28.169 -3.353 -23.157 1.00 77.62 195 LEU A O 1
ATOM 1535 N N . VAL A 1 196 ? 28.098 -5.566 -22.735 1.00 84.25 196 VAL A N 1
ATOM 1536 C CA . VAL A 1 196 ? 29.159 -5.919 -23.674 1.00 84.25 196 VAL A CA 1
ATOM 1537 C C . VAL A 1 196 ? 28.578 -5.857 -25.087 1.00 84.25 196 VAL A C 1
ATOM 1539 O O . VAL 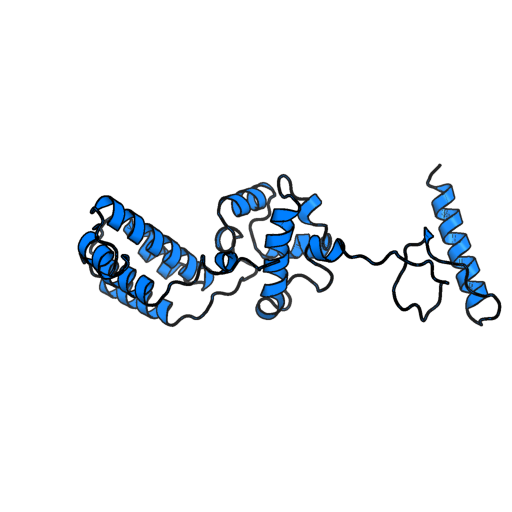A 1 196 ? 27.499 -6.408 -25.315 1.00 84.25 196 VAL A O 1
ATOM 1542 N N . PRO A 1 197 ? 29.243 -5.186 -26.043 1.00 88.81 197 PRO A N 1
ATOM 1543 C CA . PRO A 1 197 ? 28.825 -5.228 -27.434 1.00 88.81 197 PRO A CA 1
ATOM 1544 C C . PRO A 1 197 ? 28.742 -6.668 -27.954 1.00 88.81 197 PRO A C 1
ATOM 1546 O O . PRO A 1 197 ? 29.669 -7.456 -27.771 1.00 88.81 197 PRO A O 1
ATOM 1549 N N . LEU A 1 198 ? 27.630 -7.013 -28.604 1.00 90.25 198 LEU A N 1
ATOM 1550 C CA . LEU A 1 198 ? 27.356 -8.362 -29.107 1.00 90.25 198 LEU A CA 1
ATOM 1551 C C . LEU A 1 198 ? 26.998 -8.313 -30.587 1.00 90.25 198 LEU A C 1
ATOM 1553 O O . LEU A 1 198 ? 26.266 -7.424 -31.019 1.00 90.25 198 LEU A O 1
ATOM 1557 N N . ALA A 1 199 ? 27.483 -9.287 -31.359 1.00 90.38 199 ALA A N 1
ATOM 1558 C CA . ALA A 1 199 ? 27.090 -9.442 -32.756 1.00 90.38 199 ALA A CA 1
ATOM 1559 C C . ALA A 1 199 ? 25.592 -9.748 -32.861 1.00 90.38 199 ALA A C 1
ATOM 1561 O O . ALA A 1 199 ? 25.084 -10.621 -32.153 1.00 90.38 199 ALA A O 1
ATOM 1562 N N . LEU A 1 200 ? 24.895 -9.029 -33.745 1.00 90.06 200 LEU A N 1
ATOM 1563 C CA . LEU A 1 200 ? 23.472 -9.246 -33.985 1.00 90.06 200 LEU A CA 1
ATOM 1564 C C . LEU A 1 200 ? 23.256 -10.661 -34.545 1.00 90.06 200 LEU A C 1
ATOM 1566 O O . LEU A 1 200 ? 23.734 -10.995 -35.626 1.00 90.06 200 LEU A O 1
ATOM 1570 N N . ALA A 1 201 ? 22.546 -11.502 -33.798 1.00 87.69 201 ALA A N 1
ATOM 1571 C CA . ALA A 1 201 ? 22.269 -12.881 -34.182 1.00 87.69 201 ALA A CA 1
ATOM 1572 C C . ALA A 1 201 ? 20.965 -13.380 -33.533 1.00 87.69 201 ALA A C 1
ATOM 1574 O O . ALA A 1 201 ? 20.605 -12.915 -32.451 1.00 87.69 201 ALA A O 1
ATOM 1575 N N . PRO A 1 202 ? 20.278 -14.380 -34.116 1.00 82.50 202 PRO A N 1
ATOM 1576 C CA . PRO A 1 202 ? 19.076 -14.964 -33.510 1.00 82.50 202 PRO A CA 1
ATOM 1577 C C . PRO A 1 202 ? 19.306 -15.583 -32.119 1.00 82.50 202 PRO A C 1
ATOM 1579 O O . PRO A 1 202 ? 18.374 -15.680 -31.329 1.00 82.50 202 PRO A O 1
ATOM 1582 N N . GLY A 1 203 ? 20.540 -16.002 -31.818 1.00 83.31 203 GLY A N 1
ATOM 1583 C CA . GLY A 1 203 ? 20.922 -16.661 -30.563 1.00 83.31 203 GLY A CA 1
ATOM 1584 C C . GLY A 1 203 ? 21.506 -15.736 -29.493 1.00 83.31 203 GLY A C 1
ATOM 1585 O O . GLY A 1 203 ? 22.256 -16.210 -28.643 1.00 83.31 203 GLY A O 1
ATOM 1586 N N . MET A 1 204 ? 21.247 -14.426 -29.547 1.00 83.50 204 MET A N 1
ATOM 1587 C CA . MET A 1 204 ? 21.770 -13.502 -28.537 1.00 83.50 204 MET A CA 1
ATOM 1588 C C . MET A 1 204 ? 21.240 -13.854 -27.134 1.00 83.50 204 MET A C 1
ATOM 1590 O O . MET A 1 204 ? 20.032 -14.027 -26.970 1.00 83.50 204 MET A O 1
ATOM 1594 N N . PRO A 1 205 ? 22.106 -13.911 -26.104 1.00 82.44 205 PRO A N 1
ATOM 1595 C CA . PRO A 1 205 ? 21.689 -14.242 -24.740 1.00 82.44 205 PRO A CA 1
ATOM 1596 C C . PRO A 1 205 ? 20.781 -13.168 -24.124 1.00 82.44 205 PRO A C 1
ATOM 1598 O O . PRO A 1 205 ? 19.967 -13.461 -23.252 1.00 82.44 205 PRO A O 1
ATOM 1601 N N . TYR A 1 206 ? 20.922 -11.921 -24.572 1.00 81.94 206 TYR A N 1
ATOM 1602 C CA . TYR A 1 206 ? 20.102 -10.782 -24.180 1.00 81.94 206 TYR A CA 1
ATOM 1603 C C . TYR A 1 206 ? 20.145 -9.703 -25.273 1.00 81.94 206 TYR A C 1
ATOM 1605 O O . TYR A 1 206 ? 21.125 -9.619 -26.019 1.00 81.94 206 TYR A O 1
ATOM 1613 N N . PRO A 1 207 ? 19.106 -8.858 -25.386 1.00 81.56 207 PRO A N 1
ATOM 1614 C CA . PRO A 1 207 ? 19.142 -7.708 -26.279 1.00 81.56 207 PRO A CA 1
ATOM 1615 C C . PRO A 1 207 ? 20.154 -6.668 -25.775 1.00 81.56 207 PRO A C 1
ATOM 1617 O O . PRO A 1 207 ? 20.209 -6.375 -24.580 1.00 81.56 207 PRO A O 1
ATOM 1620 N N . VAL A 1 208 ? 20.920 -6.075 -26.692 1.00 87.50 208 VAL A N 1
ATOM 1621 C CA . VAL A 1 208 ? 21.795 -4.922 -26.416 1.00 87.50 208 VAL A CA 1
ATOM 1622 C C . VAL A 1 208 ? 21.252 -3.675 -27.120 1.00 87.50 208 VAL A C 1
ATOM 1624 O O . VAL A 1 208 ? 20.554 -3.813 -28.125 1.00 87.50 208 VAL A O 1
ATOM 1627 N N . PRO A 1 209 ? 21.538 -2.461 -26.620 1.00 87.69 209 PRO A N 1
ATOM 1628 C CA . PRO A 1 209 ? 21.240 -1.225 -27.334 1.00 87.69 209 PRO A CA 1
ATOM 1629 C C . PRO A 1 209 ? 21.827 -1.227 -28.747 1.00 87.69 209 PRO A C 1
ATOM 1631 O O . PRO A 1 209 ? 22.850 -1.867 -29.003 1.00 87.69 209 PRO A O 1
ATOM 1634 N N . LEU A 1 210 ? 21.194 -0.499 -29.667 1.00 89.62 210 LEU A N 1
ATOM 1635 C CA . LEU A 1 210 ? 21.561 -0.489 -31.086 1.00 89.62 210 LEU A CA 1
ATOM 1636 C C . LEU A 1 210 ? 23.024 -0.064 -31.309 1.00 89.62 210 LEU A C 1
ATOM 1638 O O . LEU A 1 210 ? 23.705 -0.581 -32.196 1.00 89.62 210 LEU A O 1
ATOM 1642 N N . GLU A 1 211 ? 23.521 0.855 -30.488 1.00 87.31 211 GLU A N 1
ATOM 1643 C CA . GLU A 1 211 ? 24.902 1.334 -30.459 1.00 87.31 211 GLU A CA 1
ATOM 1644 C C . GLU A 1 211 ? 25.914 0.245 -30.067 1.00 87.31 211 GLU A C 1
ATOM 1646 O O . GLU A 1 211 ? 27.067 0.297 -30.485 1.00 87.31 211 GLU A O 1
ATOM 1651 N N . HIS A 1 212 ? 25.483 -0.772 -29.317 1.00 89.81 212 HIS A N 1
ATOM 1652 C CA . HIS A 1 212 ? 26.308 -1.896 -28.868 1.00 89.81 212 HIS A CA 1
ATOM 1653 C C . HIS A 1 212 ? 26.114 -3.152 -29.739 1.00 89.81 212 HIS A C 1
ATOM 1655 O O . HIS A 1 212 ? 26.784 -4.161 -29.522 1.00 89.81 212 HIS A O 1
ATOM 1661 N N . MET A 1 213 ? 25.226 -3.120 -30.739 1.00 93.38 213 MET A N 1
ATOM 1662 C CA . MET A 1 213 ? 25.083 -4.221 -31.698 1.00 93.38 213 MET A CA 1
ATOM 1663 C C . MET A 1 213 ? 26.275 -4.239 -32.666 1.00 93.38 213 MET A C 1
ATOM 1665 O O . MET A 1 213 ? 26.496 -3.293 -33.421 1.00 93.38 213 MET A O 1
ATOM 1669 N N . LEU A 1 214 ? 27.058 -5.312 -32.669 1.00 92.50 214 LEU A N 1
ATOM 1670 C CA . LEU A 1 214 ? 28.142 -5.508 -33.630 1.00 92.50 214 LEU A CA 1
ATOM 1671 C C . LEU A 1 214 ? 27.598 -6.113 -34.927 1.00 92.50 214 LEU A C 1
ATOM 1673 O O . LEU A 1 214 ? 26.581 -6.812 -34.935 1.00 92.50 214 LEU A O 1
ATOM 1677 N N . VAL A 1 215 ? 28.293 -5.841 -36.030 1.00 90.31 215 VAL A N 1
ATOM 1678 C CA . VAL A 1 215 ? 27.932 -6.376 -37.345 1.00 90.31 215 VAL A CA 1
ATOM 1679 C C . VAL A 1 215 ? 28.042 -7.912 -37.309 1.00 90.31 215 VAL A C 1
ATOM 1681 O O . VAL A 1 215 ? 29.074 -8.424 -36.868 1.00 90.31 215 VAL A O 1
ATOM 1684 N N . PRO A 1 216 ? 27.001 -8.652 -37.734 1.00 88.19 216 PRO A N 1
ATOM 1685 C CA . PRO A 1 216 ? 27.046 -10.109 -37.831 1.00 88.19 216 PRO A CA 1
ATOM 1686 C C . PRO A 1 216 ? 28.186 -10.592 -38.733 1.00 88.19 216 PRO A C 1
ATOM 1688 O O . PRO A 1 216 ? 28.529 -9.947 -39.723 1.00 88.19 216 PRO A O 1
ATOM 1691 N N . ALA A 1 217 ? 28.740 -11.768 -38.439 1.00 84.19 217 ALA A N 1
ATOM 1692 C CA . ALA A 1 217 ? 29.777 -12.357 -39.276 1.00 84.19 217 ALA A CA 1
ATOM 1693 C C . ALA A 1 217 ? 29.210 -12.796 -40.640 1.00 84.19 217 ALA A C 1
ATOM 1695 O O . ALA A 1 217 ? 28.231 -13.546 -40.713 1.00 84.19 217 ALA A O 1
ATOM 1696 N N . SER A 1 218 ? 29.864 -12.375 -41.725 1.00 81.62 218 SER A N 1
ATOM 1697 C CA . SER A 1 218 ? 29.439 -12.639 -43.110 1.00 81.62 218 SER A CA 1
ATOM 1698 C C . SER A 1 218 ? 29.461 -1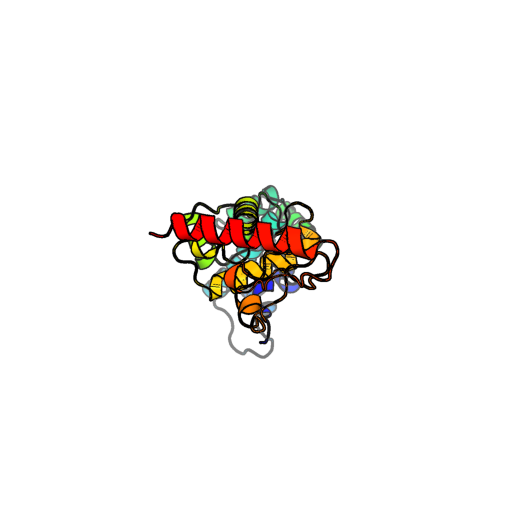4.120 -43.503 1.00 81.62 218 SER A C 1
ATOM 1700 O O . SER A 1 218 ? 28.902 -14.488 -44.529 1.00 81.62 218 SER A O 1
ATOM 1702 N N . ASN A 1 219 ? 30.115 -14.968 -42.705 1.00 83.38 219 ASN A N 1
ATOM 1703 C CA . ASN A 1 219 ? 30.208 -16.413 -42.919 1.00 83.38 219 ASN A CA 1
ATOM 1704 C C . ASN A 1 219 ? 28.979 -17.193 -42.411 1.00 83.38 219 ASN A C 1
ATOM 1706 O O . ASN A 1 219 ? 28.932 -18.412 -42.558 1.00 83.38 219 ASN A O 1
ATOM 1710 N N . THR A 1 220 ? 27.999 -16.520 -41.803 1.00 82.00 220 THR A N 1
ATOM 1711 C CA . THR A 1 220 ? 26.748 -17.138 -41.345 1.00 82.00 220 THR A CA 1
ATOM 1712 C C . THR A 1 220 ? 25.634 -16.934 -42.371 1.00 82.00 220 THR A C 1
ATOM 1714 O O . THR A 1 220 ? 25.565 -15.890 -43.015 1.00 82.00 220 THR A O 1
ATOM 1717 N N . ALA A 1 221 ? 24.724 -17.906 -42.506 1.00 83.69 221 ALA A N 1
ATOM 1718 C CA . ALA A 1 221 ? 23.645 -17.861 -43.504 1.00 83.69 221 ALA A CA 1
ATOM 1719 C C . ALA A 1 221 ? 22.742 -16.615 -43.382 1.00 83.69 221 ALA A C 1
ATOM 1721 O O . ALA A 1 221 ? 22.258 -16.100 -44.385 1.00 83.69 221 ALA A O 1
ATOM 1722 N N . THR A 1 222 ? 22.532 -16.112 -42.163 1.00 84.69 222 THR A N 1
ATOM 1723 C CA . THR A 1 222 ? 21.717 -14.918 -41.877 1.00 84.69 222 THR A CA 1
ATOM 1724 C C . THR A 1 222 ? 22.539 -13.634 -41.731 1.00 84.69 222 THR A C 1
ATOM 1726 O O . THR A 1 222 ? 21.967 -12.546 -41.664 1.00 84.69 222 THR A O 1
ATOM 1729 N N . GLY A 1 223 ? 23.871 -13.736 -41.692 1.00 86.31 223 GLY A N 1
ATOM 1730 C CA . GLY A 1 223 ? 24.774 -12.633 -41.373 1.00 86.31 223 GLY A CA 1
ATOM 1731 C C . GLY A 1 223 ? 24.692 -11.450 -42.339 1.00 86.31 223 GLY A C 1
ATOM 1732 O O . GLY A 1 223 ? 24.487 -10.328 -41.874 1.00 86.31 223 GLY A O 1
ATOM 1733 N N . PRO A 1 224 ? 24.786 -11.662 -43.668 1.00 89.38 224 PRO A N 1
ATOM 1734 C CA . PRO A 1 224 ? 24.703 -10.575 -44.644 1.00 89.38 224 PRO A CA 1
ATOM 1735 C C . PRO A 1 224 ? 23.384 -9.793 -44.587 1.00 89.38 224 PRO A C 1
ATOM 1737 O O . PRO A 1 224 ? 23.400 -8.567 -44.678 1.00 89.38 224 PRO A O 1
ATOM 1740 N N . GLY A 1 225 ? 22.254 -10.483 -44.388 1.00 90.62 225 GLY A N 1
ATOM 1741 C CA . GLY A 1 225 ? 20.938 -9.845 -44.269 1.00 90.62 225 GLY A CA 1
ATOM 1742 C C . GLY A 1 225 ? 20.842 -8.964 -43.024 1.00 90.62 225 GLY A C 1
ATOM 1743 O O . GLY A 1 225 ? 20.564 -7.774 -43.124 1.00 90.62 225 GLY A O 1
ATOM 1744 N N . LEU A 1 226 ? 21.197 -9.516 -41.860 1.00 90.31 226 LEU A N 1
ATOM 1745 C CA . LEU A 1 226 ? 21.198 -8.773 -40.595 1.00 90.31 226 LEU A CA 1
ATOM 1746 C C . LEU A 1 226 ? 22.193 -7.597 -40.598 1.00 90.31 226 LEU A C 1
ATOM 1748 O O . LEU A 1 226 ? 21.940 -6.569 -39.972 1.00 90.31 226 LEU A O 1
ATOM 1752 N N . ALA A 1 227 ? 23.322 -7.725 -41.303 1.00 91.31 227 ALA A N 1
ATOM 1753 C CA . ALA A 1 227 ? 24.287 -6.642 -41.469 1.00 91.31 227 ALA A CA 1
ATOM 1754 C C . ALA A 1 227 ? 23.707 -5.487 -42.301 1.00 91.31 227 ALA A C 1
ATOM 1756 O O . ALA A 1 227 ? 23.883 -4.324 -41.930 1.00 91.31 227 ALA A O 1
ATOM 1757 N N . ALA A 1 228 ? 22.993 -5.803 -43.387 1.00 93.06 228 ALA A N 1
ATOM 1758 C CA . ALA A 1 228 ? 22.305 -4.812 -44.208 1.00 93.06 228 ALA A CA 1
ATOM 1759 C C . ALA A 1 228 ? 21.197 -4.093 -43.419 1.00 93.06 228 ALA A C 1
ATOM 1761 O O . ALA A 1 228 ? 21.141 -2.863 -43.439 1.00 93.06 228 ALA A O 1
ATOM 1762 N N . ASP A 1 229 ? 20.389 -4.834 -42.655 1.00 93.12 229 ASP A N 1
ATOM 1763 C CA . ASP A 1 229 ? 19.330 -4.269 -41.808 1.00 93.12 229 ASP A CA 1
ATOM 1764 C C . ASP A 1 229 ? 19.899 -3.335 -40.731 1.00 93.12 229 ASP A C 1
ATOM 1766 O O . ASP A 1 229 ? 19.418 -2.216 -40.536 1.00 93.12 229 ASP A O 1
ATOM 1770 N N . LEU A 1 230 ? 20.969 -3.759 -40.051 1.00 92.75 230 LEU A N 1
ATOM 1771 C CA . LEU A 1 230 ? 21.620 -2.946 -39.025 1.00 92.75 230 LEU A CA 1
ATOM 1772 C C . LEU A 1 230 ? 22.212 -1.657 -39.618 1.00 92.75 230 LEU A C 1
ATOM 1774 O O . LEU A 1 230 ? 22.084 -0.585 -39.018 1.00 92.75 230 LEU A O 1
ATOM 1778 N N . ALA A 1 231 ? 22.839 -1.745 -40.795 1.00 93.00 231 ALA A N 1
ATOM 1779 C CA . ALA A 1 231 ? 23.356 -0.584 -41.514 1.00 93.00 231 ALA A CA 1
ATOM 1780 C C . ALA A 1 231 ? 22.228 0.374 -41.928 1.00 93.00 231 ALA A C 1
ATOM 1782 O O . ALA A 1 231 ? 22.359 1.586 -41.745 1.00 93.00 231 ALA A O 1
ATOM 1783 N N . PHE A 1 232 ? 21.105 -0.164 -42.410 1.00 94.75 232 PHE A N 1
ATOM 1784 C CA . PHE A 1 232 ? 19.923 0.612 -42.771 1.00 94.75 232 PHE A CA 1
ATOM 1785 C C . PHE A 1 232 ? 19.357 1.385 -41.574 1.00 94.75 232 PHE A C 1
ATOM 1787 O O . PHE A 1 232 ? 19.211 2.604 -41.655 1.00 94.75 232 PHE A O 1
ATOM 1794 N N . VAL A 1 233 ? 19.102 0.720 -40.439 1.00 93.31 233 VAL A N 1
ATOM 1795 C CA . VAL A 1 233 ? 18.533 1.370 -39.241 1.00 93.31 233 VAL A CA 1
ATOM 1796 C C . VAL A 1 233 ? 19.464 2.463 -38.706 1.00 93.31 233 VAL A C 1
ATOM 1798 O O . VAL A 1 233 ? 19.004 3.548 -38.345 1.00 93.31 233 VAL A O 1
ATOM 1801 N N . ARG A 1 234 ? 20.782 2.217 -38.685 1.00 93.44 234 ARG A N 1
ATOM 1802 C CA . ARG A 1 234 ? 21.774 3.219 -38.260 1.00 93.44 234 ARG A CA 1
ATOM 1803 C C . ARG A 1 234 ? 21.833 4.415 -39.203 1.00 93.44 234 ARG A C 1
ATOM 1805 O O . ARG A 1 234 ? 21.866 5.549 -38.732 1.00 93.44 234 ARG A O 1
ATOM 1812 N N . GLY A 1 235 ? 21.823 4.171 -40.514 1.00 93.69 235 GLY A N 1
ATOM 1813 C CA . GLY A 1 235 ? 21.780 5.230 -41.522 1.00 93.69 235 GLY A CA 1
ATOM 1814 C C . GLY A 1 235 ? 20.510 6.071 -41.408 1.00 93.69 235 GLY A C 1
ATOM 1815 O O . GLY A 1 235 ? 20.580 7.299 -41.422 1.00 93.69 235 GLY A O 1
ATOM 1816 N N . TRP A 1 236 ? 19.365 5.417 -41.204 1.00 92.88 236 TRP A N 1
ATOM 1817 C CA . TRP A 1 236 ? 18.083 6.078 -40.986 1.00 92.88 236 TRP A CA 1
ATOM 1818 C C . TRP A 1 236 ? 18.105 6.968 -39.735 1.00 92.88 236 TRP A C 1
ATOM 1820 O O . TRP A 1 236 ? 17.821 8.156 -39.836 1.00 92.88 236 TRP A O 1
ATOM 1830 N N . LEU A 1 237 ? 18.541 6.464 -38.576 1.00 91.25 237 LEU A N 1
ATOM 1831 C CA . LEU A 1 237 ? 18.637 7.274 -37.349 1.00 91.25 237 LEU A CA 1
ATOM 1832 C C . LEU A 1 237 ? 19.642 8.433 -37.467 1.00 91.25 237 LEU A C 1
ATOM 1834 O O . LEU A 1 237 ? 19.391 9.525 -36.951 1.00 91.25 237 LEU A O 1
ATOM 1838 N N . GLY A 1 238 ? 20.759 8.222 -38.169 1.00 87.94 238 GLY A N 1
ATOM 1839 C CA . GLY A 1 238 ? 21.774 9.253 -38.407 1.00 87.94 238 GLY A CA 1
ATOM 1840 C C . GLY A 1 238 ? 21.315 10.377 -39.343 1.00 87.94 238 GLY A C 1
ATOM 1841 O O . GLY A 1 238 ? 21.866 11.476 -39.296 1.00 87.94 238 GLY A O 1
ATOM 1842 N N . ALA A 1 239 ? 20.302 10.127 -40.176 1.00 87.62 239 ALA A N 1
ATOM 1843 C CA . ALA A 1 239 ? 19.677 11.146 -41.018 1.00 87.62 239 ALA A CA 1
ATOM 1844 C C . ALA A 1 239 ? 18.660 12.014 -40.253 1.00 87.62 239 ALA A C 1
ATOM 1846 O O . ALA A 1 239 ? 18.386 13.128 -40.680 1.00 87.62 239 ALA A O 1
ATOM 1847 N N . TRP A 1 240 ? 18.128 11.522 -39.128 1.00 73.75 240 TRP A N 1
ATOM 1848 C CA . TRP A 1 240 ? 17.114 12.205 -38.308 1.00 73.75 240 TRP A CA 1
ATOM 1849 C C . TRP A 1 240 ? 17.675 12.950 -37.089 1.00 73.75 240 TRP A C 1
ATOM 1851 O O . TRP A 1 240 ? 16.944 13.670 -36.416 1.00 73.75 240 TRP A O 1
ATOM 1861 N N . THR A 1 241 ? 18.956 12.761 -36.772 1.00 66.56 241 THR A N 1
ATOM 1862 C CA . THR A 1 241 ? 19.644 13.400 -35.633 1.00 66.56 241 THR A CA 1
ATOM 1863 C C . THR A 1 241 ? 20.497 14.616 -36.035 1.00 66.56 241 THR A C 1
ATOM 1865 O O . THR A 1 241 ? 21.252 15.126 -35.209 1.00 66.56 241 THR A O 1
ATOM 1868 N N . ARG A 1 242 ? 20.363 15.094 -37.281 1.00 50.03 242 ARG A N 1
ATOM 1869 C CA . ARG A 1 242 ? 20.931 16.348 -37.806 1.00 50.03 242 ARG A CA 1
ATOM 1870 C C . ARG A 1 242 ? 19.827 17.362 -38.064 1.00 50.03 242 ARG A C 1
ATOM 1872 O O . ARG A 1 242 ? 20.101 18.558 -37.835 1.00 50.03 242 ARG A O 1
#

InterPro domains:
  IPR022169 Protein of unknown function DUF3701 [PF12482] (100-177)

pLDDT: mean 85.05, std 13.87, range [27.41, 97.88]